Protein AF-A0A9X3EGN9-F1 (afdb_monomer)

Secondary structure (DSSP, 8-state):
--------S---HHHHHHHHHHHT-EEEEEE-BTTBTT----EEEEETTTTEEEEES--HHHHHHHHHHT-EEEEEPPTTSHHHHTHHHH-EEHHHHHHHHHHHHTTTSPPPTT--TT-EEEESS---TTTS---HHHHHHHHHHHHS-EEHHHHHHHHT--HHHHHHHHHHHHHTT-EEEE------SSS----TTSTTSTTSSHHHHTTSSS---

Nearest PDB structures (foldseek):
  8ae6-assembly1_S  TM=6.852E-01  e=3.743E-01  Saccharomyces cerevisiae
  8jj9-assembly1_A  TM=4.955E-01  e=6.714E-02  Homo sapiens
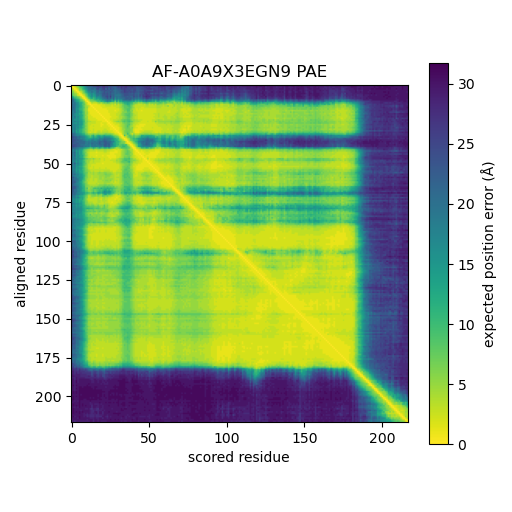  3k9t-assembly1_A  TM=7.342E-01  e=6.062E+00  Clostridium acetobutylicum
  4kie-assembly1_A  TM=1.914E-01  e=6.824E+00  Escherichia coli K-12

Radius of gyration: 24.39 Å; Cα contacts (8 Å, |Δi|>4): 293; chains: 1; bounding box: 71×71×56 Å

Structure (mmCIF, N/CA/C/O backbone):
data_AF-A0A9X3EGN9-F1
#
_entry.id   AF-A0A9X3EGN9-F1
#
loop_
_atom_site.group_PDB
_atom_site.id
_atom_site.type_symbol
_atom_site.label_atom_id
_atom_site.label_alt_id
_atom_site.label_comp_id
_atom_site.label_asym_id
_atom_site.label_entity_id
_atom_site.label_seq_id
_atom_site.pdbx_PDB_ins_code
_atom_site.Cartn_x
_atom_site.Cartn_y
_atom_site.Cartn_z
_atom_site.occupancy
_atom_site.B_iso_or_equiv
_atom_site.auth_seq_id
_atom_site.auth_comp_id
_atom_site.auth_asym_id
_atom_site.auth_atom_id
_atom_site.pdbx_PDB_model_num
ATOM 1 N N . MET A 1 1 ? -9.041 3.679 34.139 1.00 33.88 1 MET A N 1
ATOM 2 C CA . MET A 1 1 ? -8.157 4.693 33.520 1.00 33.88 1 MET A CA 1
ATOM 3 C C . MET A 1 1 ? -8.822 5.209 32.253 1.00 33.88 1 MET A C 1
ATOM 5 O O . MET A 1 1 ? -8.920 4.468 31.287 1.00 33.88 1 MET A O 1
ATOM 9 N N . ARG A 1 2 ? -9.372 6.429 32.286 1.00 29.38 2 ARG A N 1
ATOM 10 C CA . ARG A 1 2 ? -9.944 7.095 31.106 1.00 29.38 2 ARG A CA 1
ATOM 11 C C . ARG A 1 2 ? -8.790 7.719 30.325 1.00 29.38 2 ARG A C 1
ATOM 13 O O . ARG A 1 2 ? -8.197 8.680 30.805 1.00 29.38 2 ARG A O 1
ATOM 20 N N . PHE A 1 3 ? -8.469 7.179 29.153 1.00 35.56 3 PHE A N 1
ATOM 21 C CA . PHE A 1 3 ? -7.610 7.878 28.202 1.00 35.56 3 PHE A CA 1
ATOM 22 C C . PHE A 1 3 ? -8.415 9.035 27.610 1.00 35.56 3 PHE A C 1
ATOM 24 O O . PHE A 1 3 ? -9.144 8.875 26.636 1.00 35.56 3 PHE A O 1
ATOM 31 N N . SER A 1 4 ? -8.325 10.199 28.251 1.00 28.64 4 SER A N 1
ATOM 32 C CA . SER A 1 4 ? -8.642 11.456 27.588 1.00 28.64 4 SER A CA 1
ATOM 33 C C . SER A 1 4 ? -7.469 11.736 26.656 1.00 28.64 4 SER A C 1
ATOM 35 O O . SER A 1 4 ? -6.421 12.205 27.097 1.00 28.64 4 SER A O 1
ATOM 37 N N . VAL A 1 5 ? -7.595 11.350 25.387 1.00 36.59 5 VAL A N 1
ATOM 38 C CA . VAL A 1 5 ? -6.658 11.799 24.357 1.00 36.59 5 VAL A CA 1
ATOM 39 C C . VAL A 1 5 ? -6.944 13.287 24.169 1.00 36.59 5 VAL A C 1
ATOM 41 O O . VAL A 1 5 ? -7.885 13.670 23.477 1.00 36.59 5 VAL A O 1
ATOM 44 N N . GLN A 1 6 ? -6.190 14.127 24.884 1.00 30.27 6 GLN A N 1
ATOM 45 C CA . GLN A 1 6 ? -6.134 15.561 24.619 1.00 30.27 6 GLN A CA 1
ATOM 46 C C . GLN A 1 6 ? -5.789 15.780 23.137 1.00 30.27 6 GLN A C 1
ATOM 48 O O . GLN A 1 6 ? -5.003 15.009 22.580 1.00 30.27 6 GLN A O 1
ATOM 53 N N . PRO A 1 7 ? -6.336 16.823 22.488 1.00 36.00 7 PRO A N 1
ATOM 54 C CA . PRO A 1 7 ? -6.003 17.163 21.113 1.00 36.00 7 PRO A CA 1
ATOM 55 C C . PRO A 1 7 ? -4.613 17.809 21.108 1.00 36.00 7 PRO A C 1
ATOM 57 O O . PRO A 1 7 ? -4.477 19.028 21.065 1.00 36.00 7 PRO A O 1
ATOM 60 N N . GLN A 1 8 ? -3.565 17.003 21.251 1.00 33.06 8 GLN A N 1
ATOM 61 C CA . GLN A 1 8 ? -2.187 17.463 21.158 1.00 33.06 8 GLN A CA 1
ATOM 62 C C . GLN A 1 8 ? -1.492 16.798 19.975 1.00 33.06 8 GLN A C 1
ATOM 64 O O . GLN A 1 8 ? -1.496 15.580 19.830 1.00 33.06 8 GLN A O 1
ATOM 69 N N . ALA A 1 9 ? -0.887 17.682 19.178 1.00 37.22 9 ALA A N 1
ATOM 70 C CA . ALA A 1 9 ? -0.152 17.490 17.937 1.00 37.22 9 ALA A CA 1
ATOM 71 C C . ALA A 1 9 ? -1.000 17.209 16.682 1.00 37.22 9 ALA A C 1
ATOM 73 O O . ALA A 1 9 ? -1.789 16.273 16.595 1.00 37.22 9 ALA A O 1
ATOM 74 N N . GLN A 1 10 ? -0.779 18.075 15.690 1.00 48.50 10 GLN A N 1
ATOM 75 C CA . GLN A 1 10 ? -1.254 18.045 14.306 1.00 48.50 10 GLN A CA 1
ATOM 76 C C . GLN A 1 10 ? -0.706 16.804 13.579 1.00 48.50 10 GLN A C 1
ATOM 78 O O . GLN A 1 10 ? 0.100 16.895 12.655 1.00 48.50 10 GLN A O 1
ATOM 83 N N . HIS A 1 11 ? -1.050 15.611 14.047 1.00 56.31 11 HIS A N 1
ATOM 84 C CA . HIS A 1 11 ? -0.585 14.385 13.431 1.00 56.31 11 HIS A CA 1
ATOM 85 C C . HIS A 1 11 ? -1.379 14.142 12.154 1.00 56.31 11 HIS A C 1
ATOM 87 O O . HIS A 1 11 ? -2.596 13.988 12.196 1.00 56.31 11 HIS A O 1
ATOM 93 N N . SER A 1 12 ? -0.673 14.086 11.023 1.00 77.44 12 SER A N 1
ATOM 94 C CA . SER A 1 12 ? -1.224 13.552 9.779 1.00 77.44 12 SER A CA 1
ATOM 95 C C . SER A 1 12 ? -1.886 12.193 10.052 1.00 77.44 12 SER A C 1
ATOM 97 O O . SER A 1 12 ? -1.360 11.379 10.823 1.00 77.44 12 SER A O 1
ATOM 99 N N . ALA A 1 13 ? -3.016 11.916 9.405 1.00 80.56 13 ALA A N 1
ATOM 100 C CA . ALA A 1 13 ? -3.691 10.624 9.431 1.00 80.56 13 ALA A CA 1
ATOM 101 C C . ALA A 1 13 ? -2.716 9.483 9.097 1.00 80.56 13 ALA A C 1
ATOM 103 O O . ALA A 1 13 ? -2.811 8.399 9.668 1.00 80.56 13 ALA A O 1
ATOM 104 N N . LEU A 1 14 ? -1.723 9.735 8.240 1.00 83.25 14 LEU A N 1
ATOM 105 C CA . LEU A 1 14 ? -0.691 8.760 7.886 1.00 83.25 14 LEU A CA 1
ATOM 106 C C . LEU A 1 14 ? 0.257 8.463 9.050 1.00 83.25 14 LEU A C 1
ATOM 108 O O . LEU A 1 14 ? 0.617 7.307 9.281 1.00 83.25 14 LEU A O 1
ATOM 112 N N . THR A 1 15 ? 0.629 9.493 9.809 1.00 85.44 15 THR A N 1
ATOM 113 C CA . THR A 1 15 ? 1.442 9.348 11.021 1.00 85.44 15 THR A CA 1
ATOM 114 C C . THR A 1 15 ? 0.686 8.558 12.082 1.00 85.44 15 THR A C 1
ATOM 116 O O . THR A 1 15 ? 1.261 7.656 12.684 1.00 85.44 15 THR A O 1
ATOM 119 N N . LEU A 1 16 ? -0.610 8.832 12.255 1.00 86.38 16 LEU A N 1
ATOM 120 C CA . LEU A 1 16 ? -1.472 8.105 13.191 1.00 86.38 16 LEU A CA 1
ATOM 121 C C . LEU A 1 16 ? -1.617 6.630 12.814 1.00 86.38 16 LEU A C 1
ATOM 123 O O . LEU A 1 16 ? -1.485 5.766 13.675 1.00 86.38 16 LEU A O 1
ATOM 127 N N . VAL A 1 17 ? -1.828 6.328 11.528 1.00 88.44 17 VAL A N 1
ATOM 128 C CA . VAL A 1 17 ? -1.865 4.944 11.032 1.00 88.44 17 VAL A CA 1
ATOM 129 C C . VAL A 1 17 ? -0.529 4.252 11.309 1.00 88.44 17 VAL A C 1
ATOM 131 O O . VAL A 1 17 ? -0.509 3.158 11.865 1.00 88.44 17 VAL A O 1
ATOM 134 N N . SER A 1 18 ? 0.596 4.886 10.965 1.00 88.12 18 SER A N 1
ATOM 135 C CA . SER A 1 18 ? 1.933 4.320 11.188 1.00 88.12 18 SER A CA 1
ATOM 136 C C . SER A 1 18 ? 2.209 4.046 12.670 1.00 88.12 18 SER A C 1
ATOM 138 O O . SER A 1 18 ? 2.699 2.971 13.016 1.00 88.12 18 SER A O 1
ATOM 140 N N . ASP A 1 19 ? 1.854 4.981 13.553 1.00 89.12 19 ASP A N 1
ATOM 141 C CA . ASP A 1 19 ? 2.029 4.838 15.001 1.00 89.12 19 ASP A CA 1
ATOM 142 C C . ASP A 1 19 ? 1.129 3.733 15.577 1.00 89.12 19 ASP A C 1
ATOM 144 O O . ASP A 1 19 ? 1.605 2.888 16.334 1.00 89.12 19 ASP A O 1
ATOM 148 N N . ALA A 1 20 ? -0.132 3.654 15.143 1.00 88.88 20 ALA A N 1
ATOM 149 C CA . ALA A 1 20 ? -1.059 2.598 15.546 1.00 88.88 20 ALA A CA 1
ATOM 150 C C . ALA A 1 20 ? -0.555 1.201 15.161 1.00 88.88 20 ALA A C 1
ATOM 152 O O . ALA A 1 20 ? -0.559 0.294 15.993 1.00 88.88 20 ALA A O 1
ATOM 153 N N . ILE A 1 21 ? -0.045 1.033 13.935 1.00 90.94 21 ILE A N 1
ATOM 154 C CA . ILE A 1 21 ? 0.551 -0.234 13.493 1.00 90.94 21 ILE A CA 1
ATOM 155 C C . ILE A 1 21 ? 1.803 -0.575 14.310 1.00 90.94 21 ILE A C 1
ATOM 157 O O . ILE A 1 21 ? 1.962 -1.721 14.724 1.00 90.94 21 ILE A O 1
ATOM 161 N N . LYS A 1 22 ? 2.695 0.394 14.558 1.00 90.62 22 LYS A N 1
ATOM 162 C CA . LYS A 1 22 ? 3.929 0.163 15.331 1.00 90.62 22 LYS A CA 1
ATOM 163 C C . LYS A 1 22 ? 3.649 -0.228 16.777 1.00 90.62 22 LYS A C 1
ATOM 165 O O . LYS A 1 22 ? 4.349 -1.073 17.322 1.00 90.62 22 LYS A O 1
ATOM 170 N N . ARG A 1 23 ? 2.643 0.393 17.393 1.00 90.19 23 ARG A N 1
ATOM 171 C CA . ARG A 1 23 ? 2.251 0.127 18.782 1.00 90.19 23 ARG A CA 1
ATOM 172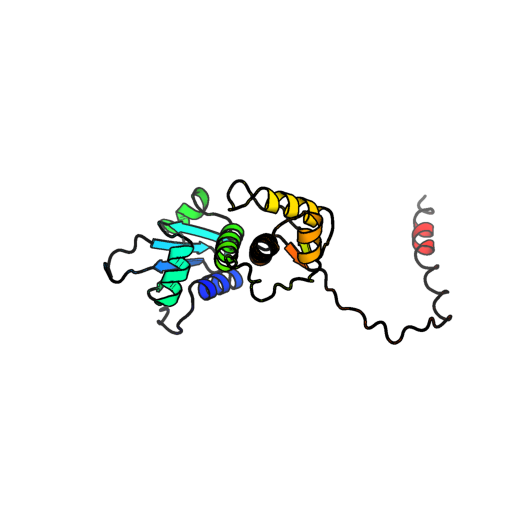 C C . ARG A 1 23 ? 1.288 -1.051 18.924 1.00 90.19 23 ARG A C 1
ATOM 174 O O . ARG A 1 23 ? 1.026 -1.464 20.046 1.00 90.19 23 ARG A O 1
ATOM 181 N N . GLY A 1 24 ? 0.748 -1.569 17.819 1.00 90.62 24 GLY A N 1
ATOM 182 C CA . GLY A 1 24 ? -0.275 -2.614 17.837 1.00 90.62 24 GLY A CA 1
ATOM 183 C C . GLY A 1 24 ? -1.605 -2.151 18.441 1.00 90.62 24 GLY A C 1
ATOM 184 O O . GLY A 1 24 ? -2.312 -2.959 19.034 1.00 90.62 24 GLY A O 1
ATOM 185 N N . VAL A 1 25 ? -1.929 -0.858 18.332 1.00 90.94 25 VAL A N 1
ATOM 186 C CA . VAL A 1 25 ? -3.130 -0.253 18.931 1.00 90.94 25 VAL A CA 1
ATOM 187 C C . VAL A 1 25 ? -4.226 -0.114 17.884 1.00 90.94 25 VAL A C 1
ATOM 189 O O . VAL A 1 25 ? -3.965 0.257 16.739 1.00 90.94 25 VAL A O 1
ATOM 192 N N . ASP A 1 26 ? -5.463 -0.368 18.298 1.00 92.62 26 ASP A N 1
ATOM 193 C CA . ASP A 1 26 ? -6.629 -0.259 17.433 1.00 92.62 26 ASP A CA 1
ATOM 194 C C . ASP A 1 26 ? -7.268 1.130 17.578 1.00 92.62 26 ASP A C 1
ATOM 196 O O . ASP A 1 26 ? -7.676 1.551 18.667 1.00 92.62 26 ASP A O 1
ATOM 200 N N . ILE A 1 27 ? -7.336 1.866 16.470 1.00 91.75 27 ILE A N 1
ATOM 201 C CA . ILE A 1 27 ? -7.818 3.247 16.428 1.00 91.75 27 ILE A CA 1
ATOM 202 C C . ILE A 1 27 ? -8.844 3.441 15.319 1.00 91.75 27 ILE A C 1
ATOM 204 O O . ILE A 1 27 ? -8.762 2.860 14.242 1.00 91.75 27 ILE A O 1
ATOM 208 N N . GLN A 1 28 ? -9.796 4.323 15.564 1.00 90.50 28 GLN A N 1
ATOM 209 C CA . GLN A 1 28 ? -10.767 4.795 14.599 1.00 90.50 28 GLN A CA 1
ATOM 210 C C . GLN A 1 28 ? -10.517 6.275 14.335 1.00 90.50 28 GLN A C 1
ATOM 212 O O . GLN A 1 28 ? -10.489 7.085 15.256 1.00 90.50 28 GLN A O 1
ATOM 217 N N . ILE A 1 29 ? -10.374 6.633 13.066 1.00 88.81 29 ILE A N 1
ATOM 218 C CA . ILE A 1 29 ? -10.193 8.000 12.597 1.00 88.81 29 ILE A CA 1
ATOM 219 C C . ILE A 1 29 ? -11.480 8.425 11.887 1.00 88.81 29 ILE A C 1
ATOM 221 O O . ILE A 1 29 ? -11.924 7.789 10.926 1.00 88.81 29 ILE A O 1
ATOM 225 N N . LEU A 1 30 ? -12.088 9.494 12.387 1.00 86.69 30 LEU A N 1
ATOM 226 C CA . LEU A 1 30 ? -13.275 10.133 11.834 1.00 86.69 30 LEU A CA 1
ATOM 227 C C . LEU A 1 30 ? -12.856 11.380 11.062 1.00 86.69 30 LEU A C 1
ATOM 229 O O . LEU A 1 30 ? -12.158 12.232 11.613 1.00 86.69 30 LEU A O 1
ATOM 233 N N . PHE A 1 31 ? -13.315 11.494 9.816 1.00 81.56 31 PHE A N 1
ATOM 234 C CA . PHE A 1 31 ? -13.027 12.636 8.948 1.00 81.56 31 PHE A CA 1
ATOM 235 C C . PHE A 1 31 ? -14.251 13.539 8.851 1.00 81.56 31 PHE A C 1
ATOM 237 O O . PHE A 1 31 ? -15.319 13.078 8.440 1.00 81.56 31 PHE A O 1
ATOM 244 N N . TYR A 1 32 ? -14.083 14.812 9.202 1.00 74.25 32 TYR A N 1
ATOM 245 C CA . TYR A 1 32 ? -15.129 15.829 9.139 1.00 74.25 32 TYR A CA 1
ATOM 246 C C . TYR A 1 32 ? -14.985 16.660 7.863 1.00 74.25 32 TYR A C 1
ATOM 248 O O . TYR A 1 32 ? -13.880 16.887 7.378 1.00 74.25 32 TYR A O 1
ATOM 256 N N . SER A 1 33 ? -16.116 17.096 7.314 1.00 65.00 33 SER A N 1
ATOM 257 C CA . 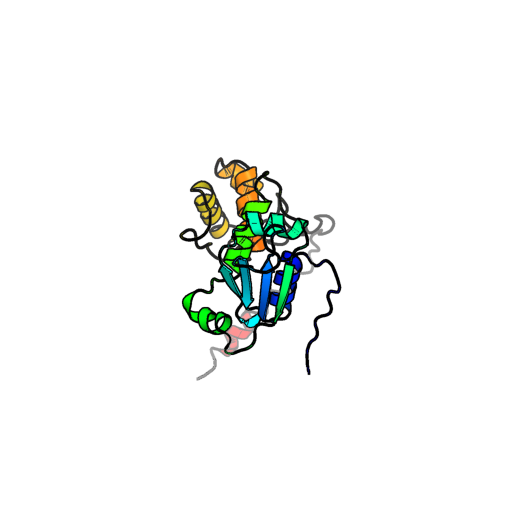SER A 1 33 ? -16.171 18.130 6.280 1.00 65.00 33 SER A CA 1
ATOM 258 C C . SER A 1 33 ? -16.853 19.365 6.853 1.00 65.00 33 SER A C 1
ATOM 260 O O . SER A 1 33 ? -17.807 19.216 7.620 1.00 65.00 33 SER A O 1
ATOM 262 N N . ASP A 1 34 ? -16.415 20.554 6.438 1.00 59.00 34 ASP A N 1
ATOM 263 C CA . ASP A 1 34 ? -16.961 21.840 6.904 1.00 59.00 34 ASP A CA 1
ATOM 264 C C . ASP A 1 34 ? -18.486 21.957 6.733 1.00 59.00 34 ASP A C 1
ATOM 266 O O . ASP A 1 34 ? -19.146 22.628 7.520 1.00 59.00 34 ASP A O 1
ATOM 270 N N . GLU A 1 35 ? -19.072 21.240 5.769 1.00 55.59 35 GLU A N 1
ATOM 271 C CA . GLU A 1 35 ? -20.519 21.249 5.517 1.00 55.59 35 GLU A CA 1
ATOM 272 C C . GLU A 1 35 ? -21.353 20.552 6.611 1.00 55.59 35 GLU A C 1
ATOM 274 O O . GLU A 1 35 ? -22.531 20.863 6.764 1.00 55.59 35 GLU A O 1
ATOM 279 N N . TYR A 1 36 ? -20.773 19.638 7.406 1.00 52.41 36 TYR A N 1
ATOM 280 C CA . TYR A 1 36 ? -21.502 18.889 8.440 1.00 52.41 36 TYR A CA 1
ATOM 281 C C . TYR A 1 36 ? -20.580 18.479 9.602 1.00 52.41 36 TYR A C 1
ATOM 283 O O . TYR A 1 36 ? -20.067 17.360 9.654 1.00 52.41 36 TYR A O 1
ATOM 291 N N . LEU A 1 37 ? -20.436 19.348 10.608 1.00 52.81 37 LEU A N 1
ATOM 292 C CA . LEU A 1 37 ? -19.666 19.071 11.837 1.00 52.81 37 LEU A CA 1
ATOM 293 C C . LEU A 1 37 ? -20.230 17.913 12.698 1.00 52.81 37 LEU A C 1
ATOM 295 O O . LEU A 1 37 ? -19.592 17.500 13.667 1.00 52.81 37 LEU A O 1
ATOM 299 N N . CYS A 1 38 ? -21.403 17.374 12.348 1.00 46.31 38 CYS A N 1
ATOM 300 C CA . CYS A 1 38 ? -22.166 16.439 13.182 1.00 46.31 38 CYS A CA 1
ATOM 301 C C . CYS A 1 38 ? -22.352 15.040 12.570 1.00 46.31 38 CYS A C 1
ATOM 303 O O . CYS A 1 38 ? -22.806 14.139 13.270 1.00 46.31 38 CYS A O 1
ATOM 305 N N . SER A 1 39 ? -22.044 14.836 11.284 1.00 48.09 39 SER A N 1
ATOM 306 C CA . SER A 1 39 ? -22.340 13.579 10.582 1.00 48.09 39 SER A CA 1
ATOM 307 C C . SER A 1 39 ? -21.142 13.128 9.755 1.00 48.09 39 SER A C 1
ATOM 309 O O . SER A 1 39 ? -20.967 13.532 8.608 1.00 48.09 39 SER A O 1
ATOM 311 N N . THR A 1 40 ? -20.291 12.279 10.332 1.00 59.62 40 THR A N 1
ATOM 312 C CA . THR A 1 40 ? -19.144 11.709 9.617 1.00 59.62 40 THR A CA 1
ATOM 313 C C . THR A 1 40 ? -19.457 10.292 9.158 1.00 59.62 40 THR A C 1
ATOM 315 O O . THR A 1 40 ? -19.276 9.313 9.872 1.00 59.62 40 THR A O 1
ATOM 318 N N . ASN A 1 41 ? -19.903 10.161 7.906 1.00 71.62 41 ASN A N 1
ATOM 319 C CA . ASN A 1 41 ? -20.018 8.850 7.252 1.00 71.62 41 ASN A CA 1
ATOM 320 C C . ASN A 1 41 ? -18.651 8.327 6.749 1.00 71.62 41 ASN A C 1
ATOM 322 O O . ASN A 1 41 ? -18.562 7.237 6.183 1.00 71.62 41 ASN A O 1
ATOM 326 N N . ARG A 1 42 ? -17.582 9.123 6.923 1.00 85.31 42 ARG A N 1
ATOM 327 C CA . ARG A 1 42 ? -16.210 8.824 6.496 1.00 85.31 42 ARG A CA 1
ATOM 328 C C . ARG A 1 42 ? -15.381 8.349 7.680 1.00 85.31 42 ARG A C 1
ATOM 330 O O . ARG A 1 42 ? -15.040 9.135 8.565 1.00 85.31 42 ARG A O 1
ATOM 337 N N . VAL A 1 43 ? -15.045 7.065 7.676 1.00 87.56 43 VAL A N 1
ATOM 338 C CA . VAL A 1 43 ? -14.355 6.407 8.791 1.00 87.56 43 VAL A CA 1
ATOM 339 C C . VAL A 1 43 ? -13.189 5.581 8.267 1.00 87.56 43 VAL A C 1
ATOM 341 O O . VAL A 1 43 ? -13.346 4.826 7.307 1.00 87.56 43 VAL A O 1
ATOM 344 N N . LEU A 1 44 ? -12.042 5.685 8.934 1.00 91.25 44 LEU A N 1
ATOM 345 C CA . LEU A 1 44 ? -10.921 4.760 8.798 1.00 91.25 44 LEU A CA 1
ATOM 346 C C . LEU A 1 44 ? -10.675 4.088 10.146 1.00 91.25 44 LEU A C 1
ATOM 348 O O . LEU A 1 44 ? -10.213 4.730 11.080 1.00 91.25 44 LEU A O 1
ATOM 352 N N . ALA A 1 45 ? -10.982 2.804 10.252 1.00 92.19 45 ALA A N 1
ATOM 353 C CA . ALA A 1 45 ? -10.609 1.994 11.401 1.00 92.19 45 ALA A CA 1
ATOM 354 C C . ALA A 1 45 ? -9.323 1.233 11.078 1.00 92.19 45 ALA A C 1
ATOM 356 O O . ALA A 1 45 ? -9.232 0.566 10.046 1.00 92.19 45 ALA A O 1
ATOM 357 N N . ILE A 1 46 ? -8.336 1.345 11.956 1.00 93.62 46 ILE A N 1
ATOM 358 C CA . ILE A 1 46 ? -7.064 0.637 11.902 1.00 93.62 46 ILE A CA 1
ATOM 359 C C . ILE A 1 46 ? -7.027 -0.316 13.082 1.00 93.62 46 ILE A C 1
ATOM 361 O O . ILE A 1 46 ? -7.161 0.103 14.227 1.00 93.62 46 ILE A O 1
ATOM 365 N N . PHE A 1 47 ? -6.802 -1.585 12.788 1.00 92.81 47 PHE A N 1
ATOM 366 C CA . PHE A 1 47 ? -6.586 -2.620 13.780 1.00 92.81 47 PHE A CA 1
ATOM 367 C C . PHE A 1 47 ? -5.095 -2.933 13.787 1.00 92.81 47 PHE A C 1
ATOM 369 O O . PHE A 1 47 ? -4.611 -3.742 12.987 1.00 92.81 47 PHE A O 1
ATOM 376 N N . GLY A 1 48 ? -4.347 -2.207 14.619 1.00 88.75 48 GLY A N 1
ATOM 377 C CA . GLY A 1 48 ? -2.893 -2.288 14.683 1.00 88.75 48 GLY A CA 1
ATOM 378 C C . GLY A 1 48 ? -2.406 -3.678 15.057 1.00 88.75 48 GLY A C 1
ATOM 379 O O . GLY A 1 48 ? -1.478 -4.187 14.429 1.00 88.75 48 GLY A O 1
ATOM 380 N N . SER A 1 49 ? -3.085 -4.317 16.008 1.00 88.56 49 SER A N 1
ATOM 381 C CA . SER A 1 49 ? -2.761 -5.660 16.500 1.00 88.56 49 SER A CA 1
ATOM 382 C C . SER A 1 49 ? -2.826 -6.729 15.401 1.00 88.56 49 SER A C 1
ATOM 384 O O . SER A 1 49 ? -1.936 -7.569 15.280 1.00 88.56 49 SER A O 1
ATOM 386 N N . SER A 1 50 ? -3.852 -6.665 14.550 1.00 90.75 50 SER A N 1
ATOM 387 C CA . SER A 1 50 ? -4.088 -7.622 13.462 1.00 90.75 50 SER A CA 1
ATOM 388 C C . SER A 1 50 ? -3.533 -7.170 12.109 1.00 90.75 50 SER A C 1
ATOM 390 O O . SER A 1 50 ? -3.627 -7.914 11.131 1.00 90.75 50 SER A O 1
ATOM 392 N N . ARG A 1 51 ? -2.946 -5.966 12.034 1.00 93.25 51 ARG A N 1
ATOM 393 C CA . ARG A 1 51 ? -2.484 -5.321 10.793 1.00 93.25 51 ARG A CA 1
ATOM 394 C C . ARG A 1 51 ? -3.571 -5.274 9.716 1.00 93.25 51 ARG A C 1
ATOM 396 O O . ARG A 1 51 ? -3.324 -5.568 8.542 1.00 93.25 51 ARG A O 1
ATOM 403 N N . ARG A 1 52 ? -4.784 -4.893 10.109 1.00 94.56 52 ARG A N 1
ATOM 404 C CA . ARG A 1 52 ? -5.932 -4.758 9.205 1.00 94.56 52 ARG A CA 1
ATOM 405 C C . ARG A 1 52 ? -6.524 -3.359 9.255 1.00 94.56 52 ARG A C 1
ATOM 407 O O . ARG A 1 52 ? -6.293 -2.600 10.192 1.00 94.56 52 ARG A O 1
ATOM 414 N N . TYR A 1 53 ? -7.304 -3.019 8.238 1.00 94.44 53 TYR A N 1
ATOM 415 C CA . TYR A 1 53 ? -8.041 -1.765 8.188 1.00 94.44 53 TYR A CA 1
ATOM 416 C C . TYR A 1 53 ? -9.446 -1.946 7.618 1.00 94.44 53 TYR A C 1
ATOM 418 O O . TYR A 1 53 ? -9.708 -2.851 6.825 1.00 94.44 53 TYR A O 1
ATOM 426 N N . ILE A 1 54 ? -10.339 -1.036 7.992 1.00 93.06 54 ILE A N 1
ATOM 427 C CA . ILE A 1 54 ? -11.657 -0.849 7.390 1.00 93.06 54 ILE A CA 1
ATOM 428 C C . ILE A 1 54 ? -11.761 0.619 6.985 1.00 93.06 54 ILE A C 1
ATOM 430 O O . ILE A 1 54 ? -11.552 1.512 7.802 1.00 93.06 54 ILE A O 1
ATOM 434 N N . ALA A 1 55 ? -12.111 0.875 5.728 1.00 90.69 55 ALA A N 1
ATOM 435 C CA . ALA A 1 55 ? -12.388 2.216 5.225 1.00 90.69 55 ALA A CA 1
ATOM 436 C C . ALA A 1 55 ? -13.849 2.296 4.766 1.00 90.69 55 ALA A C 1
ATOM 438 O O . ALA A 1 55 ? -14.288 1.483 3.952 1.00 90.69 55 ALA A O 1
ATOM 439 N N . ARG A 1 56 ? -14.603 3.273 5.279 1.00 88.25 56 ARG A N 1
ATOM 440 C CA . ARG A 1 56 ? -16.013 3.515 4.937 1.00 88.25 56 ARG A CA 1
ATOM 441 C C . ARG A 1 56 ? -16.173 4.880 4.308 1.00 88.25 56 ARG A C 1
ATOM 443 O O . ARG A 1 56 ? -15.749 5.872 4.895 1.00 88.25 56 ARG A O 1
ATOM 450 N N . ASN A 1 57 ? -16.763 4.901 3.111 1.00 85.00 57 ASN A N 1
ATOM 451 C CA . ASN A 1 57 ? -16.985 6.105 2.301 1.00 85.00 57 ASN A CA 1
ATOM 452 C C . ASN A 1 57 ? -15.746 7.010 2.202 1.00 85.00 57 ASN A C 1
ATOM 454 O O . ASN A 1 57 ? -15.849 8.231 2.108 1.00 85.00 57 ASN A O 1
ATOM 458 N N . LEU A 1 58 ? -14.564 6.393 2.240 1.00 85.19 58 LEU A N 1
ATOM 459 C CA . LEU A 1 58 ? -13.281 7.066 2.277 1.00 85.19 58 LEU A CA 1
ATOM 460 C C . LEU A 1 58 ? -12.439 6.559 1.112 1.00 85.19 58 LEU A C 1
ATOM 462 O O . LEU A 1 58 ? -12.004 5.408 1.093 1.00 85.19 58 LEU A O 1
ATOM 466 N N . SER A 1 59 ? -12.218 7.432 0.132 1.00 86.19 59 SER A N 1
ATOM 467 C CA . SER A 1 59 ? -11.229 7.195 -0.915 1.00 86.19 59 SER A CA 1
ATOM 468 C C . SER A 1 59 ? -9.850 7.665 -0.445 1.00 86.19 59 SER A C 1
ATOM 470 O O . SER A 1 59 ? -9.752 8.577 0.376 1.00 86.19 59 SER A O 1
ATOM 472 N N . ILE A 1 60 ? -8.775 7.094 -0.995 1.00 87.06 60 ILE A N 1
ATOM 473 C CA . ILE A 1 60 ? -7.409 7.551 -0.690 1.00 87.06 60 ILE A CA 1
ATOM 474 C C . ILE A 1 60 ? -7.202 9.016 -1.088 1.00 87.06 60 ILE A C 1
ATOM 476 O O . ILE A 1 60 ? -6.541 9.751 -0.367 1.00 87.06 60 ILE A O 1
ATOM 480 N N . SER A 1 61 ? -7.800 9.471 -2.191 1.00 84.00 61 SER A N 1
ATOM 481 C CA . SER A 1 61 ? -7.718 10.879 -2.593 1.00 84.00 61 SER A CA 1
ATOM 482 C C . SER A 1 61 ? -8.381 11.795 -1.563 1.00 84.00 61 SER A C 1
ATOM 484 O O . SER A 1 61 ? -7.827 12.828 -1.205 1.00 84.00 61 SER A O 1
ATOM 486 N N . THR A 1 62 ? -9.537 11.384 -1.034 1.00 82.38 62 THR A N 1
ATOM 487 C CA . THR A 1 62 ? -10.229 12.109 0.040 1.00 82.38 62 THR A CA 1
ATOM 488 C C . THR A 1 62 ? -9.417 12.105 1.331 1.00 82.38 62 THR A C 1
ATOM 490 O O . THR A 1 62 ? -9.356 13.126 2.000 1.00 82.38 62 THR A O 1
ATOM 493 N N . LEU A 1 63 ? -8.774 10.984 1.667 1.00 85.06 63 LEU A N 1
ATOM 494 C CA . LEU A 1 63 ? -7.880 10.880 2.819 1.00 85.06 63 LEU A CA 1
ATOM 495 C C . LEU A 1 63 ? -6.700 11.854 2.698 1.00 85.06 63 LEU A C 1
ATOM 497 O O . LEU A 1 63 ? -6.440 12.601 3.633 1.00 85.06 63 LEU A O 1
ATOM 501 N N . LEU A 1 64 ? -6.016 11.864 1.550 1.00 82.81 64 LEU A N 1
ATOM 502 C CA . LEU A 1 64 ? -4.874 12.747 1.297 1.00 82.81 64 LEU A CA 1
ATOM 503 C C . LEU A 1 64 ? -5.267 14.232 1.336 1.00 82.81 64 LEU A C 1
ATOM 505 O O . LEU A 1 64 ? -4.496 15.046 1.828 1.00 82.81 64 LEU A O 1
ATOM 509 N N . ALA A 1 65 ? -6.464 14.581 0.857 1.00 79.94 65 ALA A N 1
ATOM 510 C CA . ALA A 1 65 ? -6.985 15.945 0.937 1.00 79.94 65 ALA A CA 1
ATOM 511 C C . ALA A 1 65 ? -7.385 16.338 2.371 1.00 79.94 65 ALA A C 1
ATOM 513 O O . ALA A 1 65 ? -7.044 17.422 2.833 1.00 79.94 65 ALA A O 1
ATOM 514 N N . ALA A 1 66 ? -8.073 15.449 3.098 1.00 73.19 66 ALA A N 1
ATOM 515 C CA . ALA A 1 66 ? -8.507 15.706 4.472 1.00 73.19 66 ALA A CA 1
ATOM 516 C C . ALA A 1 66 ? -7.326 15.830 5.448 1.00 73.19 66 ALA A C 1
ATOM 518 O O . ALA A 1 66 ? -7.408 16.572 6.426 1.00 73.19 66 ALA A O 1
ATOM 519 N N . ASP A 1 67 ? -6.217 15.145 5.160 1.00 70.12 67 ASP A N 1
ATOM 520 C CA . ASP A 1 67 ? -4.970 15.262 5.914 1.00 70.12 67 ASP A CA 1
ATOM 521 C C . ASP A 1 67 ? -4.423 16.697 5.930 1.00 70.12 67 ASP A C 1
ATOM 523 O O . ASP A 1 67 ? -3.948 17.174 6.957 1.00 70.12 67 ASP A O 1
ATOM 527 N N . GLN A 1 68 ? -4.562 17.415 4.811 1.00 69.06 68 GLN A N 1
ATOM 528 C CA . GLN A 1 68 ? -4.119 18.807 4.674 1.00 69.06 68 GLN A CA 1
ATOM 529 C C . GLN A 1 68 ? -5.008 19.792 5.443 1.00 69.06 68 GLN A C 1
ATOM 531 O O . GLN A 1 68 ? -4.573 20.892 5.768 1.00 69.06 68 GLN A O 1
ATOM 536 N N . GLN A 1 69 ? -6.255 19.409 5.726 1.00 67.69 69 GLN A N 1
ATOM 537 C CA . GLN A 1 69 ? -7.256 20.267 6.365 1.00 67.69 69 GLN A CA 1
ATOM 538 C C . GLN A 1 69 ? -7.348 20.051 7.887 1.00 67.69 69 GLN A C 1
ATOM 540 O O . GLN A 1 69 ? -8.068 20.778 8.560 1.00 67.69 69 GLN A O 1
ATOM 545 N N . HIS A 1 70 ? -6.626 19.069 8.448 1.00 64.00 70 HIS A N 1
ATOM 546 C CA . HIS A 1 70 ? -6.587 18.740 9.885 1.00 64.00 70 HIS A CA 1
ATOM 547 C C . HIS A 1 70 ? -7.953 18.455 10.558 1.00 64.00 70 HIS A C 1
ATOM 549 O O . HIS A 1 70 ? -8.047 18.422 11.786 1.00 64.00 70 HIS A O 1
ATOM 555 N N . LEU A 1 71 ? -9.012 18.177 9.789 1.00 72.25 71 LEU A N 1
ATOM 556 C CA . LEU A 1 71 ? -10.365 17.894 10.292 1.00 72.25 71 LEU A CA 1
ATOM 557 C C . LEU A 1 71 ? -10.554 16.417 10.674 1.00 72.25 71 LEU A C 1
ATOM 559 O O . LEU A 1 71 ? -11.444 15.722 10.172 1.00 72.25 71 LEU A O 1
ATOM 563 N N . ILE A 1 72 ? -9.701 15.920 11.569 1.00 79.75 72 ILE A N 1
ATOM 564 C CA . ILE A 1 72 ? -9.709 14.523 12.011 1.00 79.75 72 ILE A CA 1
ATOM 565 C C . ILE A 1 72 ? -9.963 14.407 13.515 1.00 79.75 72 ILE A C 1
ATOM 567 O O . ILE A 1 72 ? -9.444 15.184 14.313 1.00 79.75 72 ILE A O 1
ATOM 571 N N . LYS A 1 73 ? -10.741 13.400 13.923 1.00 84.69 73 LYS A N 1
ATOM 572 C CA . LYS A 1 73 ? -10.817 12.965 15.328 1.00 84.69 73 LYS A CA 1
ATOM 573 C C . LYS A 1 73 ? -10.449 11.500 15.437 1.00 84.69 73 LYS A C 1
ATOM 575 O O . LYS A 1 73 ? -10.872 10.694 14.613 1.00 84.69 73 LYS A O 1
ATOM 580 N N . VAL A 1 74 ? -9.688 11.167 16.471 1.00 86.69 74 VAL A N 1
ATOM 581 C CA . VAL A 1 74 ? -9.228 9.804 16.729 1.00 86.69 74 VAL A CA 1
ATOM 582 C C . VAL A 1 74 ? -9.916 9.278 17.978 1.00 86.69 74 VAL A C 1
ATOM 584 O O . VAL A 1 74 ? -9.917 9.933 19.018 1.00 86.69 74 VAL A O 1
ATOM 587 N N . HIS A 1 75 ? -10.485 8.085 17.873 1.00 88.38 75 HIS A N 1
ATOM 588 C CA . HIS A 1 75 ? -11.109 7.363 18.970 1.00 88.38 75 HIS A CA 1
ATOM 589 C C . HIS A 1 75 ? -10.458 5.983 19.103 1.00 88.38 75 HIS A C 1
ATOM 591 O O . HIS A 1 75 ? -10.236 5.325 18.087 1.00 88.38 75 HIS A O 1
ATOM 597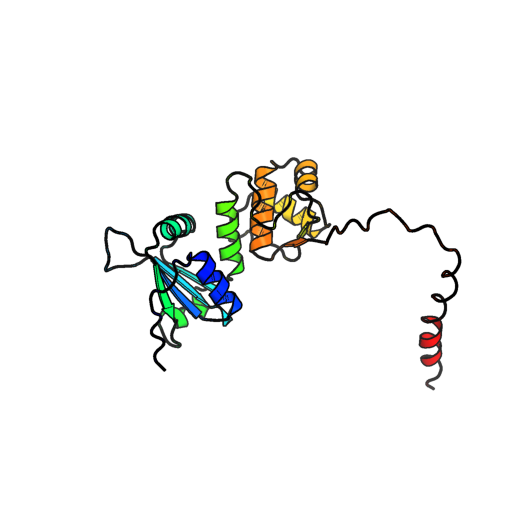 N N . PRO A 1 76 ? -10.140 5.511 20.318 1.00 88.62 76 PRO A N 1
ATOM 598 C CA . PRO A 1 76 ? -9.707 4.131 20.503 1.00 88.62 76 PRO A CA 1
ATOM 599 C C . PRO A 1 76 ? -10.858 3.174 20.168 1.00 88.62 76 PRO A C 1
ATOM 601 O O . PRO A 1 76 ? -12.007 3.425 20.543 1.00 88.62 76 PRO A O 1
ATOM 604 N N . ILE A 1 77 ? -10.561 2.069 19.481 1.00 87.25 77 ILE A N 1
ATOM 605 C CA . ILE A 1 77 ? -11.568 1.037 19.214 1.00 87.25 77 ILE A CA 1
ATOM 606 C C . ILE A 1 77 ? -11.743 0.210 20.485 1.00 87.25 77 ILE A C 1
ATOM 608 O O . ILE A 1 77 ? -10.803 -0.405 20.982 1.00 87.25 77 ILE A O 1
ATOM 612 N N . THR A 1 78 ? -12.959 0.210 21.026 1.00 86.38 78 THR A N 1
ATOM 613 C CA . THR A 1 78 ? -13.291 -0.618 22.191 1.00 86.38 78 THR A CA 1
ATOM 614 C C . THR A 1 78 ? -13.693 -2.020 21.717 1.00 86.38 78 THR A C 1
ATOM 616 O O . THR A 1 78 ? -14.475 -2.120 20.760 1.00 86.38 78 THR A O 1
ATOM 619 N N . PRO A 1 79 ? -13.202 -3.099 22.357 1.00 79.50 79 PRO A N 1
ATOM 620 C CA . PRO A 1 79 ? -13.665 -4.458 22.079 1.00 79.50 79 PRO A CA 1
ATOM 621 C C . PRO A 1 79 ? -15.189 -4.572 22.238 1.00 79.50 79 PRO A C 1
ATOM 623 O O . PRO A 1 79 ? -15.750 -4.021 23.183 1.00 79.50 79 PRO A O 1
ATOM 626 N N . GLY A 1 80 ? -15.859 -5.254 21.304 1.00 78.56 80 GLY A N 1
ATOM 627 C CA . GLY A 1 80 ? -17.326 -5.380 21.277 1.00 78.56 80 GLY A CA 1
ATOM 628 C C . GLY A 1 80 ? -18.076 -4.154 20.738 1.00 78.56 80 GLY A C 1
ATOM 629 O O . GLY A 1 80 ? -19.294 -4.066 20.864 1.00 78.56 80 GLY A O 1
ATOM 630 N N . SER A 1 81 ? -17.371 -3.178 20.157 1.00 83.31 81 SER A N 1
ATOM 631 C CA . SER A 1 81 ? -18.012 -2.145 19.337 1.00 83.31 81 SER A CA 1
ATOM 632 C C . SER A 1 81 ? -18.410 -2.710 17.972 1.00 83.31 81 SER A C 1
ATOM 634 O O . SER A 1 81 ? -17.740 -3.589 17.437 1.00 83.31 81 SER A O 1
ATOM 636 N N . SER A 1 82 ? -19.433 -2.130 17.339 1.00 82.31 82 SER A N 1
ATOM 637 C CA . SER A 1 82 ? -19.897 -2.573 16.014 1.00 82.31 82 SER A CA 1
ATOM 638 C C . SER A 1 82 ? -18.807 -2.558 14.933 1.00 82.31 82 SER A C 1
ATOM 640 O O . SER A 1 82 ? -18.891 -3.301 13.960 1.00 82.31 82 SER A O 1
ATOM 642 N N . ILE A 1 83 ? -17.783 -1.714 15.089 1.00 82.38 83 ILE A N 1
ATOM 643 C CA . ILE A 1 83 ? -16.612 -1.662 14.205 1.00 82.38 83 ILE A CA 1
ATOM 644 C C . ILE A 1 83 ? -15.637 -2.800 14.509 1.00 82.38 83 ILE A C 1
ATOM 646 O O . ILE A 1 83 ? -15.074 -3.363 13.573 1.00 82.38 83 ILE A O 1
ATOM 650 N N . ALA A 1 84 ? -15.462 -3.168 15.781 1.00 83.31 84 ALA A N 1
ATOM 651 C CA . ALA A 1 84 ? -14.670 -4.334 16.160 1.00 83.31 84 ALA A CA 1
ATOM 652 C C . ALA A 1 84 ? -15.288 -5.630 15.612 1.00 83.31 84 ALA A C 1
ATOM 654 O O . ALA A 1 84 ? -14.567 -6.443 15.045 1.00 83.31 84 ALA A O 1
ATOM 655 N N . ASP A 1 85 ? -16.614 -5.772 15.659 1.00 85.19 85 ASP A N 1
ATOM 656 C CA . ASP A 1 85 ? -17.313 -6.955 15.127 1.00 85.19 85 ASP A CA 1
ATOM 657 C C . ASP A 1 85 ? -17.167 -7.094 13.600 1.00 85.19 85 ASP A C 1
ATOM 659 O O . ASP A 1 85 ? -17.224 -8.184 13.034 1.00 85.19 85 ASP A O 1
ATOM 663 N N . GLN A 1 86 ? -16.947 -5.979 12.900 1.00 81.94 86 GLN A N 1
ATOM 664 C CA . GLN A 1 86 ? -16.749 -5.960 11.448 1.00 81.94 86 GLN A CA 1
ATOM 665 C C . GLN A 1 86 ? -15.344 -6.388 11.020 1.00 81.94 86 GLN A C 1
ATOM 667 O O . GLN A 1 86 ? -15.119 -6.581 9.819 1.00 81.94 86 GLN A O 1
ATOM 672 N N . LEU A 1 87 ? -14.410 -6.541 11.965 1.00 81.62 87 LEU A N 1
ATOM 673 C CA . LEU A 1 87 ? -13.033 -6.953 11.701 1.00 81.62 87 LEU A CA 1
ATOM 674 C C . LEU A 1 87 ? -12.969 -8.253 10.887 1.00 81.62 87 LEU A C 1
ATOM 676 O O . LEU A 1 87 ? -12.169 -8.361 9.957 1.00 81.62 87 LEU A O 1
ATOM 680 N N . ASP A 1 88 ? -13.840 -9.212 11.187 1.00 81.69 88 ASP A N 1
ATOM 681 C CA . ASP A 1 88 ? -13.816 -10.521 10.532 1.00 81.69 88 ASP A CA 1
ATOM 682 C C . ASP A 1 88 ? -14.457 -10.513 9.142 1.00 81.69 88 ASP A C 1
ATOM 684 O O . ASP A 1 88 ? -14.063 -11.286 8.270 1.00 81.69 88 ASP A O 1
ATOM 688 N N . GLN A 1 89 ? -15.416 -9.617 8.901 1.00 84.75 89 GLN A N 1
ATOM 689 C CA . GLN A 1 89 ? -16.211 -9.618 7.669 1.00 84.75 89 GLN A CA 1
ATOM 690 C C . GLN A 1 89 ? -15.699 -8.636 6.612 1.00 84.75 89 GLN A C 1
ATOM 692 O O . GLN A 1 89 ? -15.807 -8.897 5.415 1.00 84.75 89 GLN A O 1
ATOM 697 N N . GLN A 1 90 ? -15.193 -7.473 7.032 1.00 87.19 90 GLN A N 1
ATOM 698 C CA . GLN A 1 90 ? -14.931 -6.344 6.131 1.00 87.19 90 GLN A CA 1
ATOM 699 C C . GLN A 1 90 ? -13.477 -5.879 6.133 1.00 87.19 90 GLN A C 1
ATOM 701 O O . GLN A 1 90 ? -13.093 -5.102 5.251 1.00 87.19 90 GLN A O 1
ATOM 706 N N . ALA A 1 91 ? -12.669 -6.313 7.101 1.00 91.06 91 ALA A N 1
ATOM 707 C CA . ALA A 1 91 ? -11.320 -5.797 7.220 1.00 91.06 91 ALA A CA 1
ATOM 708 C C . ALA A 1 91 ? -10.392 -6.344 6.139 1.00 91.06 91 ALA A C 1
ATOM 710 O O . ALA A 1 91 ? -10.426 -7.512 5.750 1.00 91.06 91 ALA A O 1
ATOM 711 N N . ARG A 1 92 ? -9.534 -5.454 5.658 1.00 92.62 92 ARG A N 1
ATOM 712 C CA . ARG A 1 92 ? -8.550 -5.714 4.614 1.00 92.62 92 ARG A CA 1
ATOM 713 C C . ARG A 1 92 ? -7.146 -5.653 5.205 1.00 92.62 92 ARG A C 1
ATOM 715 O O . ARG A 1 92 ? -6.947 -4.965 6.207 1.00 92.62 92 ARG A O 1
ATOM 722 N N . PRO A 1 93 ? -6.165 -6.357 4.624 1.00 93.94 93 PRO A N 1
ATOM 723 C CA . PRO A 1 93 ? -4.785 -6.280 5.092 1.00 93.94 93 PRO A CA 1
ATOM 724 C C . PRO A 1 93 ? -4.243 -4.855 4.939 1.00 93.94 93 PRO A C 1
ATOM 726 O O . PRO A 1 93 ? -4.468 -4.205 3.920 1.00 93.94 93 PRO A O 1
ATOM 729 N N . ILE A 1 94 ? -3.503 -4.366 5.936 1.00 93.94 94 ILE A N 1
ATOM 730 C CA . ILE A 1 94 ? -2.955 -2.999 5.925 1.00 93.94 94 ILE A CA 1
ATOM 731 C C . ILE A 1 94 ? -1.993 -2.754 4.755 1.00 93.94 94 ILE A C 1
ATOM 733 O O . ILE A 1 94 ? -1.862 -1.633 4.273 1.00 93.94 94 ILE A O 1
ATOM 737 N N . ASP A 1 95 ? -1.360 -3.809 4.251 1.00 93.81 95 ASP A N 1
ATOM 738 C CA . ASP A 1 95 ? -0.457 -3.737 3.105 1.00 93.81 95 ASP A CA 1
ATOM 739 C C . ASP A 1 95 ? -1.193 -3.222 1.848 1.00 93.81 95 ASP A C 1
ATOM 741 O O . ASP A 1 95 ? -0.635 -2.438 1.081 1.00 93.81 95 ASP A O 1
ATOM 745 N N . GLU A 1 96 ? -2.482 -3.567 1.677 1.00 94.56 96 GLU A N 1
ATOM 746 C CA . GLU A 1 96 ? -3.319 -3.012 0.602 1.00 94.56 96 GLU A CA 1
ATOM 747 C C . GLU A 1 96 ? -3.513 -1.499 0.771 1.00 94.56 96 GLU A C 1
ATOM 749 O O . GLU A 1 96 ? -3.429 -0.751 -0.204 1.00 94.56 96 GLU A O 1
ATOM 754 N N . PHE A 1 97 ? -3.728 -1.026 2.001 1.00 93.69 97 PHE A N 1
ATOM 755 C CA . PHE A 1 97 ? -3.865 0.403 2.287 1.00 93.69 97 PHE A CA 1
ATOM 756 C C . PHE A 1 97 ? -2.588 1.170 1.930 1.00 93.69 97 PHE A C 1
ATOM 758 O O . PHE A 1 97 ? -2.656 2.182 1.227 1.00 93.69 97 PHE A O 1
ATOM 765 N N . PHE A 1 98 ? -1.423 0.668 2.350 1.00 93.25 98 PHE A N 1
ATOM 766 C CA . PHE A 1 98 ? -0.140 1.295 2.033 1.00 93.25 98 PHE A CA 1
ATOM 767 C C . PHE A 1 98 ? 0.171 1.271 0.538 1.00 93.25 98 PHE A C 1
ATOM 769 O O . PHE A 1 98 ? 0.659 2.275 0.017 1.00 93.25 98 PHE A O 1
ATOM 776 N N . TRP A 1 99 ? -0.174 0.190 -0.171 1.00 95.06 99 TRP A N 1
ATOM 777 C CA . TRP A 1 99 ? -0.066 0.153 -1.629 1.00 95.06 99 TRP A CA 1
ATOM 778 C C . TRP A 1 99 ? -0.894 1.264 -2.263 1.00 95.06 99 TRP A C 1
ATOM 780 O O . TRP A 1 99 ? -0.372 2.047 -3.052 1.00 95.06 99 TRP A O 1
ATOM 790 N N . LEU A 1 100 ? -2.185 1.352 -1.923 1.00 93.94 100 LEU A N 1
ATOM 791 C CA . LEU A 1 100 ? -3.096 2.334 -2.511 1.00 93.94 100 LEU A CA 1
ATOM 792 C C . LEU A 1 100 ? -2.626 3.768 -2.243 1.00 93.94 100 LEU A C 1
ATOM 794 O O . LEU A 1 100 ? -2.675 4.606 -3.143 1.00 93.94 100 LEU A O 1
ATOM 798 N N . LEU A 1 101 ? -2.152 4.037 -1.028 1.00 92.62 101 LEU A N 1
ATOM 799 C CA . LEU A 1 101 ? -1.601 5.326 -0.634 1.00 92.62 101 LEU A CA 1
ATOM 800 C C . LEU A 1 101 ? -0.369 5.691 -1.466 1.00 92.62 101 LEU A C 1
ATOM 802 O O . LEU A 1 101 ? -0.368 6.705 -2.165 1.00 92.62 101 LEU A O 1
ATOM 806 N N . ALA A 1 102 ? 0.658 4.844 -1.434 1.00 92.69 102 ALA A N 1
ATOM 807 C CA . ALA A 1 102 ? 1.915 5.102 -2.121 1.00 92.69 102 ALA A CA 1
ATOM 808 C C . ALA A 1 102 ? 1.736 5.156 -3.646 1.00 92.69 102 ALA A C 1
ATOM 810 O O . ALA A 1 102 ? 2.313 6.016 -4.309 1.00 92.69 102 ALA A O 1
ATOM 811 N N . TYR A 1 103 ? 0.860 4.315 -4.199 1.00 93.50 103 TYR A N 1
ATOM 812 C CA . TYR A 1 103 ? 0.487 4.346 -5.611 1.00 93.50 103 TYR A CA 1
ATOM 813 C C . TYR A 1 103 ? -0.100 5.700 -6.027 1.00 93.50 103 TYR A C 1
ATOM 815 O O . TYR A 1 103 ? 0.213 6.204 -7.105 1.00 93.50 103 TYR A O 1
ATOM 823 N N . ARG A 1 104 ? -0.955 6.299 -5.185 1.00 91.62 104 ARG A N 1
ATOM 824 C CA . ARG A 1 104 ? -1.548 7.619 -5.451 1.00 91.62 104 ARG A CA 1
ATOM 825 C C . ARG A 1 104 ? -0.539 8.747 -5.282 1.00 91.62 104 ARG A C 1
ATOM 827 O O . ARG A 1 104 ? -0.516 9.645 -6.119 1.00 91.62 104 ARG A O 1
ATOM 834 N N . MET A 1 105 ? 0.313 8.681 -4.264 1.00 89.25 105 MET A N 1
ATOM 835 C CA . MET A 1 105 ? 1.347 9.694 -4.032 1.00 89.25 105 MET A CA 1
ATOM 836 C C . MET A 1 105 ? 2.422 9.704 -5.132 1.00 89.25 105 MET A C 1
ATOM 838 O O . MET A 1 105 ? 2.940 10.763 -5.467 1.00 89.25 105 MET A O 1
ATOM 842 N N . ALA A 1 106 ? 2.723 8.554 -5.741 1.00 89.69 106 ALA A N 1
ATOM 843 C CA . ALA A 1 106 ? 3.720 8.423 -6.806 1.00 89.69 106 ALA A CA 1
ATOM 844 C C . ALA A 1 106 ? 3.153 8.647 -8.228 1.00 89.69 106 ALA A C 1
ATOM 846 O O . ALA A 1 106 ? 3.709 8.148 -9.208 1.00 89.69 106 ALA A O 1
ATOM 847 N N . THR A 1 107 ? 2.037 9.376 -8.370 1.00 84.19 107 THR A N 1
ATOM 848 C CA . THR A 1 107 ? 1.396 9.609 -9.682 1.00 84.19 107 THR A CA 1
ATOM 849 C C . THR A 1 107 ? 2.286 10.408 -10.639 1.00 84.19 107 THR A C 1
ATOM 851 O O . THR A 1 107 ? 2.320 10.094 -11.826 1.00 84.19 107 THR A O 1
ATOM 854 N N . ASP A 1 108 ? 3.084 11.345 -10.126 1.00 81.75 108 ASP A N 1
ATOM 855 C CA . ASP A 1 108 ? 3.955 12.214 -10.936 1.00 81.75 108 ASP A CA 1
ATOM 856 C C . ASP A 1 108 ? 5.270 11.541 -11.366 1.00 81.75 108 ASP A C 1
ATOM 858 O O . ASP A 1 1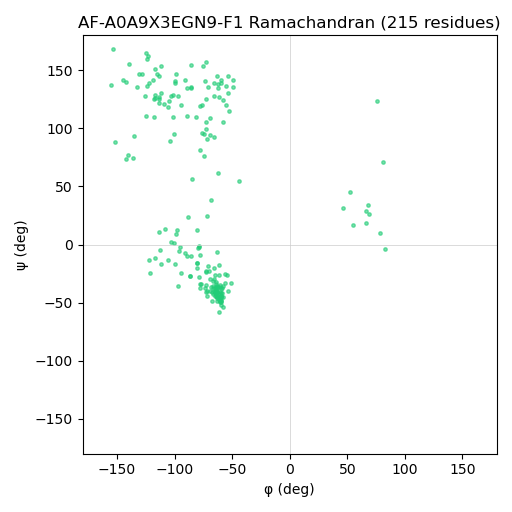08 ? 6.220 12.209 -11.775 1.00 81.75 108 ASP A O 1
ATOM 862 N N . GLY A 1 109 ? 5.384 10.217 -11.208 1.00 81.25 109 GLY A N 1
ATOM 863 C CA . GLY A 1 109 ? 6.629 9.494 -11.466 1.00 81.25 109 GLY A CA 1
ATOM 864 C C . GLY A 1 109 ? 7.749 9.852 -10.491 1.00 81.25 109 GLY A C 1
ATOM 865 O O . GLY A 1 109 ? 8.915 9.607 -10.781 1.00 81.25 109 GLY A O 1
ATOM 866 N N . ARG A 1 110 ? 7.418 10.444 -9.341 1.00 86.88 110 ARG A N 1
ATOM 867 C CA . ARG A 1 110 ? 8.373 10.728 -8.270 1.00 86.88 110 ARG A CA 1
ATOM 868 C C . ARG A 1 110 ? 8.518 9.502 -7.379 1.00 86.88 110 ARG A C 1
ATOM 870 O O . ARG A 1 110 ? 7.522 8.895 -6.989 1.00 86.88 110 ARG A O 1
ATOM 877 N N . LEU A 1 111 ? 9.759 9.161 -7.043 1.00 89.62 111 LEU A N 1
ATOM 878 C CA . LEU A 1 111 ? 10.032 8.160 -6.019 1.00 89.62 111 LEU A CA 1
ATOM 879 C C . LEU A 1 111 ? 9.680 8.722 -4.646 1.00 89.62 111 LEU A C 1
ATOM 881 O O . LEU A 1 111 ? 10.013 9.865 -4.326 1.00 89.62 111 LEU A O 1
ATOM 885 N N . LEU A 1 112 ? 9.002 7.908 -3.843 1.00 89.06 112 LEU A N 1
ATOM 886 C CA . LEU A 1 112 ? 8.702 8.270 -2.465 1.00 89.06 112 LEU A CA 1
ATOM 887 C C . LEU A 1 112 ? 9.962 8.204 -1.587 1.00 89.06 112 LEU A C 1
ATOM 889 O O . LEU A 1 112 ? 10.916 7.496 -1.926 1.00 89.06 112 LEU A O 1
ATOM 893 N N . PRO A 1 113 ? 9.988 8.928 -0.452 1.00 87.25 113 PRO A N 1
ATOM 894 C CA . PRO A 1 113 ? 11.115 8.899 0.473 1.00 87.25 113 PRO A CA 1
ATOM 895 C C . PRO A 1 113 ? 11.548 7.471 0.833 1.00 87.25 113 PRO A C 1
ATOM 897 O O . PRO A 1 113 ? 10.725 6.600 1.096 1.00 87.25 113 PRO A O 1
ATOM 900 N N . GLY A 1 114 ? 12.859 7.224 0.834 1.00 85.12 114 GLY A N 1
ATOM 901 C CA . GLY A 1 114 ? 13.422 5.894 1.098 1.00 85.12 114 GLY A CA 1
ATOM 902 C C . GLY A 1 114 ? 13.455 4.947 -0.108 1.00 85.12 114 GLY A C 1
ATOM 903 O O . GLY A 1 114 ? 14.019 3.865 0.013 1.00 85.12 114 GLY A O 1
ATOM 904 N N . CYS A 1 115 ? 12.914 5.349 -1.263 1.00 89.12 115 CYS A N 1
ATOM 905 C CA . CYS A 1 115 ? 13.059 4.638 -2.534 1.00 89.12 115 CYS A CA 1
ATOM 906 C C . CYS A 1 115 ? 14.090 5.361 -3.416 1.00 89.12 115 CYS A C 1
ATOM 908 O O . CYS A 1 115 ? 13.951 6.560 -3.667 1.00 89.12 115 CYS A O 1
ATOM 910 N N . LYS A 1 116 ? 15.101 4.657 -3.932 1.00 91.00 116 LYS A N 1
ATOM 911 C CA . LYS A 1 116 ? 16.066 5.192 -4.907 1.00 91.00 116 LYS A CA 1
ATOM 912 C C . LYS A 1 116 ? 15.972 4.429 -6.224 1.00 91.00 116 LYS A C 1
ATOM 914 O O . LYS A 1 116 ? 15.645 3.248 -6.265 1.00 91.00 116 LYS A O 1
ATOM 919 N N . SER A 1 117 ? 16.284 5.108 -7.324 1.00 88.00 117 SER A N 1
ATOM 920 C CA . SER A 1 117 ? 16.164 4.537 -8.673 1.00 88.00 117 SER A CA 1
ATOM 921 C C . SER A 1 117 ? 17.094 3.348 -8.921 1.00 88.00 117 SER A C 1
ATOM 923 O O . SER A 1 117 ? 16.730 2.439 -9.662 1.00 88.00 117 SER A O 1
ATOM 925 N N . HIS A 1 118 ? 18.266 3.360 -8.282 1.00 89.56 118 HIS A N 1
ATOM 926 C CA . HIS A 1 118 ? 19.325 2.362 -8.441 1.00 89.56 118 HIS A CA 1
ATOM 927 C C . HIS A 1 118 ? 19.332 1.295 -7.333 1.00 89.56 118 HIS A C 1
ATOM 929 O O . HIS A 1 118 ? 20.286 0.523 -7.248 1.00 89.56 118 HIS A O 1
ATOM 935 N N . ASP A 1 119 ? 18.312 1.255 -6.467 1.00 89.88 119 ASP A N 1
ATOM 936 C CA . ASP A 1 119 ? 18.211 0.198 -5.456 1.00 89.88 119 ASP A CA 1
ATOM 937 C C . ASP A 1 119 ? 18.082 -1.163 -6.151 1.00 89.88 119 ASP A C 1
ATOM 939 O O . ASP A 1 119 ? 17.279 -1.300 -7.076 1.00 89.88 119 ASP A O 1
ATOM 943 N N . LEU A 1 120 ? 18.826 -2.186 -5.709 1.00 93.19 120 LEU A N 1
ATOM 944 C CA . LEU A 1 120 ? 18.566 -3.554 -6.167 1.00 93.19 120 LEU A CA 1
ATOM 945 C C . LEU A 1 120 ? 17.334 -4.099 -5.472 1.00 93.19 120 LEU A C 1
ATOM 947 O O . LEU A 1 120 ? 17.390 -4.629 -4.363 1.00 93.19 120 LEU A O 1
ATOM 951 N N . VAL A 1 121 ? 16.216 -3.968 -6.170 1.00 93.94 121 VAL A N 1
ATOM 952 C CA . VAL A 1 121 ? 14.910 -4.378 -5.685 1.00 93.94 121 VAL A CA 1
ATOM 953 C C . VAL A 1 121 ? 14.663 -5.827 -6.061 1.00 93.94 121 VAL A C 1
ATOM 955 O O . VAL A 1 121 ? 14.867 -6.226 -7.209 1.00 93.94 121 VAL A O 1
ATOM 958 N N . TYR A 1 122 ? 14.167 -6.605 -5.107 1.00 94.62 122 TYR A N 1
ATOM 959 C CA . TYR A 1 122 ? 13.593 -7.919 -5.358 1.00 94.62 122 TYR A CA 1
ATOM 960 C C . TYR A 1 122 ? 12.206 -8.014 -4.724 1.00 94.62 122 TYR A C 1
ATOM 962 O O . TYR A 1 122 ? 11.915 -7.389 -3.699 1.00 94.62 122 TYR A O 1
ATOM 970 N N . LEU A 1 123 ? 11.318 -8.769 -5.365 1.00 95.38 123 LEU A N 1
ATOM 971 C CA . LEU A 1 123 ? 9.953 -8.956 -4.892 1.00 95.38 123 LEU A CA 1
ATOM 972 C C . LEU A 1 123 ? 9.905 -10.161 -3.947 1.00 95.38 123 LEU A C 1
ATOM 974 O O . LEU A 1 123 ? 10.055 -11.297 -4.387 1.00 95.38 123 LEU A O 1
ATOM 978 N N . GLN A 1 124 ? 9.681 -9.917 -2.656 1.00 92.94 124 GLN A N 1
ATOM 979 C CA . GLN A 1 124 ? 9.549 -10.973 -1.645 1.00 92.94 124 GLN A CA 1
ATOM 980 C C . GLN A 1 124 ? 8.213 -11.707 -1.756 1.00 92.94 124 GLN A C 1
ATOM 982 O O . GLN A 1 124 ? 8.130 -12.915 -1.547 1.00 92.94 124 GLN A O 1
ATOM 987 N N . ARG A 1 125 ? 7.146 -10.966 -2.067 1.00 93.38 125 ARG A N 1
ATOM 988 C CA . ARG A 1 125 ? 5.783 -11.493 -2.144 1.00 93.38 125 ARG A CA 1
ATOM 989 C C . ARG A 1 125 ? 5.035 -10.846 -3.295 1.00 93.38 125 ARG A C 1
ATOM 991 O O . ARG A 1 125 ? 5.120 -9.639 -3.501 1.00 93.38 125 ARG A O 1
ATOM 998 N N . TRP A 1 126 ? 4.251 -11.651 -4.004 1.00 94.81 126 TRP A N 1
ATOM 999 C CA . TRP A 1 126 ? 3.397 -11.166 -5.080 1.00 94.81 126 TRP A CA 1
ATOM 1000 C C . TRP A 1 126 ? 2.282 -10.244 -4.553 1.00 94.81 126 TRP A C 1
ATOM 1002 O O . TRP A 1 126 ? 1.545 -10.643 -3.646 1.00 94.81 126 TRP A O 1
ATOM 1012 N N . PRO A 1 127 ? 2.122 -9.032 -5.119 1.00 95.00 127 PRO A N 1
ATOM 1013 C CA . PRO A 1 127 ? 0.978 -8.176 -4.840 1.00 95.00 127 PRO A CA 1
ATOM 1014 C C . PRO A 1 127 ? -0.323 -8.832 -5.309 1.00 95.00 127 PRO A C 1
ATOM 1016 O O . PRO A 1 127 ? -0.369 -9.484 -6.354 1.00 95.00 127 PRO A O 1
ATOM 1019 N N . ASN A 1 128 ? -1.413 -8.611 -4.574 1.00 94.50 128 ASN A N 1
ATOM 1020 C CA . ASN A 1 128 ? -2.727 -9.105 -4.976 1.00 94.50 128 ASN A CA 1
ATOM 1021 C C . ASN A 1 128 ? -3.345 -8.220 -6.075 1.00 94.50 128 ASN A C 1
ATOM 1023 O O . ASN A 1 128 ? -4.193 -7.364 -5.812 1.00 94.50 128 ASN A O 1
ATOM 1027 N N . PHE A 1 129 ? -2.938 -8.435 -7.326 1.00 94.31 129 PHE A N 1
ATOM 1028 C CA . PHE A 1 129 ? -3.406 -7.642 -8.467 1.00 94.31 129 PHE A CA 1
ATOM 1029 C C . PHE A 1 129 ? -4.919 -7.720 -8.717 1.00 94.31 129 PHE A C 1
ATOM 1031 O O . PHE A 1 129 ? -5.469 -6.813 -9.328 1.00 94.31 129 PHE A O 1
ATOM 1038 N N . THR A 1 130 ? -5.636 -8.714 -8.179 1.00 91.88 130 THR A N 1
ATOM 1039 C CA . THR A 1 130 ? -7.111 -8.754 -8.286 1.00 91.88 130 THR A CA 1
ATOM 1040 C C . THR A 1 130 ? -7.803 -7.614 -7.529 1.00 91.88 130 THR A C 1
ATOM 1042 O O . THR A 1 130 ? -8.954 -7.294 -7.811 1.00 91.88 130 THR A O 1
ATOM 1045 N N . ARG A 1 131 ? -7.108 -6.993 -6.566 1.00 89.88 131 ARG A N 1
ATOM 1046 C CA . ARG A 1 131 ? -7.640 -5.925 -5.702 1.00 89.88 131 ARG A CA 1
ATOM 1047 C C . ARG A 1 131 ? -6.866 -4.619 -5.794 1.00 89.88 131 ARG A C 1
ATOM 1049 O O . ARG A 1 131 ? -7.411 -3.561 -5.486 1.00 89.88 131 ARG A O 1
ATOM 1056 N N . LEU A 1 132 ? -5.597 -4.690 -6.182 1.00 94.38 132 LEU A N 1
ATOM 1057 C CA . LEU A 1 132 ? -4.704 -3.542 -6.229 1.00 94.38 132 LEU A CA 1
ATOM 1058 C C . LEU A 1 132 ? -4.735 -2.866 -7.607 1.00 94.38 132 LEU A C 1
ATOM 1060 O O . LEU A 1 132 ? -4.764 -3.561 -8.627 1.00 94.38 132 LEU A O 1
ATOM 1064 N N . PRO A 1 133 ? -4.677 -1.520 -7.670 1.00 92.81 133 PRO A N 1
ATOM 1065 C CA . PRO A 1 133 ? -4.529 -0.813 -8.931 1.00 92.81 133 PRO A CA 1
ATOM 1066 C C . PRO A 1 133 ? -3.204 -1.218 -9.571 1.00 92.81 133 PRO A C 1
ATOM 1068 O O . PRO A 1 133 ? -2.146 -1.146 -8.939 1.00 92.81 133 PRO A O 1
ATOM 1071 N N . HIS A 1 134 ? -3.282 -1.655 -10.821 1.00 93.44 134 HIS A N 1
ATOM 1072 C CA . HIS A 1 134 ? -2.136 -2.115 -11.582 1.00 93.44 134 HIS A CA 1
ATOM 1073 C C . HIS A 1 134 ? -2.373 -1.934 -13.077 1.00 93.44 134 HIS A C 1
ATOM 1075 O O . HIS A 1 134 ? -3.488 -1.678 -13.533 1.00 93.44 134 HIS A O 1
ATOM 1081 N N . THR A 1 135 ? -1.301 -2.095 -13.836 1.00 94.44 135 THR A N 1
ATOM 1082 C CA . THR A 1 135 ? -1.319 -2.183 -15.294 1.00 94.44 135 THR A CA 1
ATOM 1083 C C . THR A 1 135 ? -0.629 -3.482 -15.722 1.00 94.44 135 THR A C 1
ATOM 1085 O O . THR A 1 135 ? 0.120 -4.069 -14.931 1.00 94.44 135 THR A O 1
ATOM 1088 N N . PRO A 1 136 ? -0.793 -3.933 -16.977 1.00 95.31 136 PRO A N 1
ATOM 1089 C CA . PRO A 1 136 ? -0.050 -5.087 -17.485 1.00 95.31 136 PRO A CA 1
ATOM 1090 C C . PRO A 1 136 ? 1.476 -4.918 -17.378 1.00 95.31 136 PRO A C 1
ATOM 1092 O O . PRO A 1 136 ? 2.199 -5.882 -17.124 1.00 95.31 136 PRO A O 1
ATOM 1095 N N . ALA A 1 137 ? 1.978 -3.685 -17.511 1.00 95.25 137 ALA A N 1
ATOM 1096 C CA . ALA A 1 137 ? 3.392 -3.362 -17.333 1.00 95.25 137 ALA A CA 1
ATOM 1097 C C . ALA A 1 137 ? 3.873 -3.639 -15.897 1.00 95.25 137 ALA A C 1
ATOM 1099 O O . ALA A 1 137 ? 4.946 -4.208 -15.700 1.00 95.25 137 ALA A O 1
ATOM 1100 N N . MET A 1 138 ? 3.054 -3.321 -14.893 1.00 95.62 138 MET A N 1
ATOM 1101 C CA . MET A 1 138 ? 3.364 -3.596 -13.485 1.00 95.62 138 MET A CA 1
ATOM 1102 C C . MET A 1 138 ? 3.414 -5.089 -13.170 1.00 95.62 138 MET A C 1
ATOM 1104 O O . MET A 1 138 ? 4.257 -5.519 -12.388 1.00 95.62 138 MET A O 1
ATOM 1108 N N . VAL A 1 139 ? 2.560 -5.891 -13.808 1.00 96.75 139 VAL A N 1
ATOM 1109 C CA . VAL A 1 139 ? 2.600 -7.354 -13.665 1.00 96.75 139 VAL A CA 1
ATOM 1110 C C . VAL A 1 139 ? 3.906 -7.911 -14.244 1.00 96.75 139 VAL A C 1
ATOM 1112 O O . VAL A 1 139 ? 4.547 -8.753 -13.620 1.00 96.75 139 VAL A O 1
ATOM 1115 N N . ARG A 1 140 ? 4.357 -7.392 -15.396 1.00 96.81 140 ARG A N 1
ATOM 1116 C CA . ARG A 1 140 ? 5.656 -7.754 -15.996 1.00 96.81 140 ARG A CA 1
ATOM 1117 C C . ARG A 1 140 ? 6.836 -7.344 -15.109 1.00 96.81 140 ARG A C 1
ATOM 1119 O O . ARG A 1 140 ? 7.776 -8.121 -14.962 1.00 96.81 140 ARG A O 1
ATOM 1126 N N . LEU A 1 141 ? 6.776 -6.158 -14.498 1.00 96.62 141 LEU A N 1
ATOM 1127 C CA . LEU A 1 141 ? 7.758 -5.709 -13.503 1.00 96.62 141 LEU A CA 1
ATOM 1128 C C . LEU A 1 141 ? 7.798 -6.641 -12.293 1.00 96.62 141 LEU A C 1
ATOM 1130 O O . LEU A 1 141 ? 8.877 -7.085 -11.913 1.00 96.62 141 LEU A O 1
ATOM 1134 N N . ALA A 1 142 ? 6.639 -6.980 -11.725 1.00 97.06 142 ALA A N 1
ATOM 1135 C CA . ALA A 1 142 ? 6.549 -7.907 -10.602 1.00 97.06 142 ALA A CA 1
ATOM 1136 C C . ALA A 1 142 ? 7.152 -9.274 -10.949 1.00 97.06 142 ALA A C 1
ATOM 1138 O O . ALA A 1 142 ? 7.960 -9.791 -10.184 1.00 97.06 142 ALA A O 1
ATOM 1139 N N . ALA A 1 143 ? 6.840 -9.815 -12.130 1.00 96.81 143 ALA A N 1
ATOM 1140 C CA . ALA A 1 143 ? 7.410 -11.073 -12.602 1.00 96.81 143 ALA A CA 1
ATOM 1141 C C . ALA A 1 143 ? 8.944 -11.016 -12.714 1.00 96.81 143 ALA A C 1
ATOM 1143 O O . ALA A 1 143 ? 9.633 -11.924 -12.252 1.00 96.81 143 ALA A O 1
ATOM 1144 N N . LEU A 1 144 ? 9.489 -9.936 -13.286 1.00 96.88 144 LEU A N 1
ATOM 1145 C CA . LEU A 1 144 ? 10.935 -9.748 -13.419 1.00 96.88 144 LEU A CA 1
ATOM 1146 C C . LEU A 1 144 ? 11.623 -9.654 -12.047 1.00 96.88 144 LEU A C 1
ATOM 1148 O O . LEU A 1 144 ? 12.616 -10.341 -11.820 1.00 96.88 144 LEU A O 1
ATOM 1152 N N . LEU A 1 145 ? 11.088 -8.827 -11.145 1.00 95.75 145 LEU A N 1
ATOM 1153 C CA . LEU A 1 145 ? 11.664 -8.575 -9.821 1.00 95.75 145 LEU A CA 1
ATOM 1154 C C . LEU A 1 145 ? 11.492 -9.758 -8.857 1.00 95.75 145 LEU A C 1
ATOM 1156 O O . LEU A 1 145 ? 12.276 -9.895 -7.921 1.00 95.75 145 LEU A O 1
ATOM 1160 N N . ALA A 1 146 ? 10.494 -10.618 -9.080 1.00 95.38 146 ALA A N 1
ATOM 1161 C CA . ALA A 1 146 ? 10.352 -11.891 -8.373 1.00 95.38 146 ALA A CA 1
ATOM 1162 C C . ALA A 1 146 ? 11.389 -12.921 -8.833 1.00 95.38 146 ALA A C 1
ATOM 1164 O O . ALA A 1 146 ? 11.859 -13.725 -8.035 1.00 95.38 146 ALA A O 1
ATOM 1165 N N . ALA A 1 147 ? 11.749 -12.903 -10.119 1.00 95.00 147 ALA A N 1
ATOM 1166 C CA . ALA A 1 147 ? 12.726 -13.832 -10.675 1.00 95.00 147 ALA A CA 1
ATOM 1167 C C . ALA A 1 147 ? 14.173 -13.440 -10.340 1.00 95.00 147 ALA A C 1
ATOM 1169 O O . ALA A 1 147 ? 15.024 -14.315 -10.187 1.00 95.00 147 ALA A O 1
ATOM 1170 N N . ARG A 1 148 ? 14.477 -12.137 -10.267 1.00 92.69 148 ARG A N 1
ATOM 1171 C CA . ARG A 1 148 ? 15.839 -11.638 -10.032 1.00 92.69 148 ARG A CA 1
ATOM 1172 C C . ARG A 1 148 ? 15.870 -10.234 -9.414 1.00 92.69 148 ARG A C 1
ATOM 1174 O O . ARG A 1 148 ? 15.184 -9.342 -9.921 1.00 92.69 148 ARG A O 1
ATOM 1181 N N . PRO A 1 149 ? 16.741 -9.987 -8.417 1.00 94.81 149 PRO A N 1
ATOM 1182 C CA . PRO A 1 149 ? 17.016 -8.635 -7.942 1.00 94.81 149 PRO A CA 1
ATOM 1183 C C . PRO A 1 149 ? 17.529 -7.753 -9.084 1.00 94.81 149 PRO A C 1
ATOM 1185 O O . PRO A 1 149 ? 18.491 -8.116 -9.760 1.00 94.81 149 PRO A O 1
ATOM 1188 N N . THR A 1 150 ? 16.876 -6.621 -9.342 1.00 94.56 150 THR A N 1
ATOM 1189 C CA . THR A 1 150 ? 17.207 -5.738 -10.474 1.00 94.56 150 THR A CA 1
ATOM 1190 C C . THR A 1 150 ? 16.985 -4.273 -10.084 1.00 94.56 150 THR A C 1
ATOM 1192 O O . THR A 1 150 ? 15.998 -3.987 -9.401 1.00 94.56 150 THR A O 1
ATOM 1195 N N . PRO A 1 151 ? 17.843 -3.325 -10.523 1.00 95.38 151 PRO A N 1
ATOM 1196 C CA . PRO A 1 151 ? 17.557 -1.905 -10.362 1.00 95.38 151 PRO A CA 1
ATOM 1197 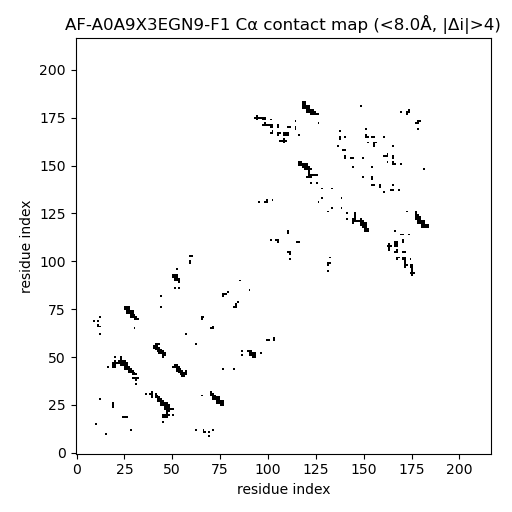C C . PRO A 1 151 ? 16.257 -1.534 -11.071 1.00 95.38 151 PRO A C 1
ATOM 1199 O O . PRO A 1 151 ? 16.008 -1.990 -12.190 1.00 95.38 151 PRO A O 1
ATOM 1202 N N . VAL A 1 152 ? 15.426 -0.693 -10.462 1.00 93.69 152 VAL A N 1
ATOM 1203 C CA . VAL A 1 152 ? 14.107 -0.358 -11.028 1.00 93.69 152 VAL A CA 1
ATOM 1204 C C . VAL A 1 152 ? 14.236 0.360 -12.370 1.00 93.69 152 VAL A C 1
ATOM 1206 O O . VAL A 1 152 ? 13.449 0.110 -13.283 1.00 93.69 152 VAL A O 1
ATOM 1209 N N . ASP A 1 153 ? 15.254 1.204 -12.532 1.00 94.50 153 ASP A N 1
ATOM 1210 C CA . ASP A 1 153 ? 15.539 1.886 -13.794 1.00 94.50 153 ASP A CA 1
ATOM 1211 C C . ASP A 1 153 ? 15.992 0.913 -14.900 1.00 94.50 153 ASP A C 1
ATOM 1213 O O . ASP A 1 153 ? 15.532 1.005 -16.040 1.00 94.50 153 ASP A O 1
ATOM 1217 N N . VAL A 1 154 ? 16.832 -0.071 -14.565 1.00 96.00 154 VAL A N 1
ATOM 1218 C CA . VAL A 1 154 ? 17.239 -1.150 -15.478 1.00 96.00 154 VAL A CA 1
ATOM 1219 C C . VAL A 1 154 ? 16.042 -2.019 -15.853 1.00 96.00 154 VAL A C 1
ATOM 1221 O O . VAL A 1 154 ? 15.869 -2.336 -17.031 1.00 96.00 154 VAL A O 1
ATOM 1224 N N . ALA A 1 155 ? 15.197 -2.382 -14.888 1.00 95.81 155 ALA A N 1
ATOM 1225 C CA . ALA A 1 155 ? 13.988 -3.165 -15.120 1.00 95.81 155 ALA A CA 1
ATOM 1226 C C . ALA A 1 155 ? 13.027 -2.441 -16.076 1.00 95.81 155 ALA A C 1
ATOM 1228 O O . ALA A 1 155 ? 12.542 -3.044 -17.036 1.00 95.81 155 ALA A O 1
ATOM 1229 N N . ALA A 1 156 ? 12.817 -1.137 -15.866 1.00 96.00 156 ALA A N 1
ATOM 1230 C CA . ALA A 1 156 ? 11.997 -0.297 -16.733 1.00 96.00 156 ALA A CA 1
ATOM 1231 C C . ALA A 1 156 ? 12.535 -0.266 -18.172 1.00 96.00 156 ALA A C 1
ATOM 1233 O O . ALA A 1 156 ? 11.789 -0.552 -19.109 1.00 96.00 156 ALA A O 1
ATOM 1234 N N . ARG A 1 157 ? 13.843 -0.013 -18.349 1.00 96.44 157 ARG A N 1
ATOM 1235 C CA . ARG A 1 157 ? 14.501 -0.023 -19.669 1.00 96.44 157 ARG A CA 1
ATOM 1236 C C . ARG A 1 157 ? 14.396 -1.384 -20.357 1.00 96.44 157 ARG A C 1
ATOM 1238 O O . ARG A 1 157 ? 14.041 -1.448 -21.527 1.00 96.44 157 ARG A O 1
ATOM 1245 N N . THR A 1 158 ? 14.653 -2.466 -19.624 1.00 96.44 158 THR A N 1
ATOM 1246 C CA . THR A 1 158 ? 14.644 -3.842 -20.156 1.00 96.44 158 THR A CA 1
ATOM 1247 C C . THR A 1 158 ? 13.260 -4.254 -20.654 1.00 96.44 158 THR A C 1
ATOM 1249 O O . THR A 1 158 ? 13.136 -4.956 -21.653 1.00 96.44 158 THR A O 1
ATOM 1252 N N . LEU A 1 159 ? 12.206 -3.829 -19.958 1.00 96.38 159 LEU A N 1
ATOM 1253 C CA . LEU A 1 159 ? 10.827 -4.181 -20.295 1.00 96.38 159 LEU A CA 1
ATOM 1254 C C . LEU A 1 159 ? 10.154 -3.179 -21.248 1.00 96.38 159 LEU A C 1
ATOM 1256 O O . LEU A 1 159 ? 9.036 -3.455 -21.698 1.00 96.38 159 LEU A O 1
ATOM 1260 N N . GLY A 1 160 ? 10.811 -2.052 -21.550 1.00 96.50 160 GLY A N 1
ATOM 1261 C CA . GLY A 1 160 ? 10.261 -0.958 -22.354 1.00 96.50 160 GLY A CA 1
ATOM 1262 C C . GLY A 1 160 ? 9.120 -0.211 -21.655 1.00 96.50 160 GLY A C 1
ATOM 1263 O O . GLY A 1 160 ? 8.154 0.178 -22.303 1.00 96.50 160 GLY A O 1
ATOM 1264 N N . ILE A 1 161 ? 9.184 -0.074 -20.328 1.00 95.62 161 ILE A N 1
ATOM 1265 C CA . ILE A 1 161 ? 8.131 0.535 -19.502 1.00 95.62 161 ILE A CA 1
ATOM 1266 C C . ILE A 1 161 ? 8.513 1.987 -19.176 1.00 95.62 161 ILE A C 1
ATOM 1268 O O . ILE A 1 161 ? 9.676 2.238 -18.843 1.00 95.62 161 ILE A O 1
ATOM 1272 N N . PRO A 1 162 ? 7.567 2.948 -19.208 1.00 95.12 162 PRO A N 1
ATOM 1273 C CA . PRO A 1 162 ? 7.826 4.310 -18.755 1.00 95.12 162 PRO A CA 1
ATOM 1274 C C . PRO A 1 162 ? 8.383 4.337 -17.327 1.00 95.12 162 PRO A C 1
ATOM 1276 O O . PRO A 1 162 ? 7.808 3.752 -16.408 1.00 95.12 162 PRO A O 1
ATOM 1279 N N . ILE A 1 163 ? 9.486 5.059 -17.115 1.00 94.25 163 ILE A N 1
ATOM 1280 C CA . ILE A 1 163 ? 10.173 5.081 -15.814 1.00 94.25 163 ILE A CA 1
ATOM 1281 C C . ILE A 1 163 ? 9.262 5.559 -14.674 1.00 94.25 163 ILE A C 1
ATOM 1283 O O . ILE A 1 163 ? 9.302 5.006 -13.579 1.00 94.25 163 ILE A O 1
ATOM 1287 N N . ALA A 1 164 ? 8.372 6.516 -14.955 1.00 94.06 164 ALA A N 1
ATOM 1288 C CA . ALA A 1 164 ? 7.374 7.008 -14.009 1.00 94.06 164 ALA A CA 1
ATOM 1289 C C . ALA A 1 164 ? 6.434 5.893 -13.520 1.00 94.06 164 ALA A C 1
ATOM 1291 O O . ALA A 1 164 ? 6.090 5.826 -12.341 1.00 94.06 164 ALA A O 1
ATOM 1292 N N . GLU A 1 165 ? 6.049 4.980 -14.412 1.00 94.94 165 GLU A N 1
ATOM 1293 C CA . GLU A 1 165 ? 5.190 3.849 -14.080 1.00 94.94 165 GLU A CA 1
ATOM 1294 C C . GLU A 1 165 ? 5.932 2.800 -13.246 1.00 94.94 165 GLU A C 1
ATOM 1296 O O . GLU A 1 165 ? 5.378 2.284 -12.271 1.00 94.94 165 GLU A O 1
ATOM 1301 N N . ALA A 1 166 ? 7.201 2.541 -13.574 1.00 95.38 166 ALA A N 1
ATOM 1302 C CA . ALA A 1 166 ? 8.066 1.669 -12.786 1.00 95.38 166 ALA A CA 1
ATOM 1303 C C . ALA A 1 166 ? 8.319 2.230 -11.377 1.00 95.38 166 ALA A C 1
ATOM 1305 O O . ALA A 1 166 ? 8.242 1.491 -10.397 1.00 95.38 166 ALA A O 1
ATOM 1306 N N . PHE A 1 167 ? 8.546 3.540 -11.250 1.00 95.19 167 PHE A N 1
ATOM 1307 C CA . PHE A 1 167 ? 8.707 4.218 -9.961 1.00 95.19 167 PHE A CA 1
ATOM 1308 C C . PHE A 1 167 ? 7.426 4.220 -9.134 1.00 95.19 167 PHE A C 1
ATOM 1310 O O . PHE A 1 167 ? 7.489 4.014 -7.919 1.00 95.19 167 PHE A O 1
ATOM 1317 N N . ARG A 1 168 ? 6.261 4.372 -9.773 1.00 95.25 168 ARG A N 1
ATOM 1318 C CA . ARG A 1 168 ? 4.963 4.237 -9.104 1.00 95.25 168 ARG A CA 1
ATOM 1319 C C . ARG A 1 168 ? 4.753 2.826 -8.559 1.00 95.25 168 ARG A C 1
ATOM 1321 O O . ARG A 1 168 ? 4.367 2.680 -7.402 1.00 95.25 168 ARG A O 1
ATOM 1328 N N . PHE A 1 169 ? 5.049 1.800 -9.361 1.00 95.81 169 PHE A N 1
ATOM 1329 C CA . PHE A 1 169 ? 5.007 0.406 -8.913 1.00 95.81 169 PHE A CA 1
ATOM 1330 C C . PHE A 1 169 ? 5.965 0.160 -7.748 1.00 95.81 169 PHE A C 1
ATOM 1332 O O . PHE A 1 169 ? 5.543 -0.350 -6.714 1.00 95.81 169 PHE A O 1
ATOM 1339 N N . TYR A 1 170 ? 7.233 0.550 -7.896 1.00 95.75 170 TYR A N 1
ATOM 1340 C CA . TYR A 1 170 ? 8.250 0.332 -6.871 1.00 95.75 170 TYR A CA 1
ATOM 1341 C C . TYR A 1 170 ? 7.876 1.009 -5.554 1.00 95.75 170 TYR A C 1
ATOM 1343 O O . TYR A 1 170 ? 7.890 0.361 -4.513 1.00 95.75 170 TYR A O 1
ATOM 1351 N N . SER A 1 171 ? 7.459 2.276 -5.602 1.00 94.94 171 SER A N 1
ATOM 1352 C CA . SER A 1 171 ? 7.049 3.014 -4.404 1.00 94.94 171 SER A CA 1
ATOM 1353 C C . SER A 1 171 ? 5.876 2.326 -3.700 1.00 94.94 171 SER A C 1
ATOM 1355 O O . SER A 1 171 ? 5.911 2.138 -2.485 1.00 94.94 171 SER A O 1
ATOM 1357 N N . ALA A 1 172 ? 4.861 1.887 -4.454 1.00 95.38 172 ALA A N 1
ATOM 1358 C CA . ALA A 1 172 ? 3.722 1.162 -3.896 1.00 95.38 172 ALA A CA 1
ATOM 1359 C C . ALA A 1 172 ? 4.134 -0.178 -3.271 1.00 95.38 172 ALA A C 1
ATOM 1361 O O . ALA A 1 172 ? 3.737 -0.494 -2.148 1.00 95.38 172 ALA A O 1
ATOM 1362 N N . ALA A 1 173 ? 4.976 -0.940 -3.967 1.00 95.56 173 ALA A N 1
ATOM 1363 C CA . ALA A 1 173 ? 5.437 -2.244 -3.517 1.00 95.56 173 ALA A CA 1
ATOM 1364 C C . ALA A 1 173 ? 6.350 -2.158 -2.287 1.00 95.56 173 ALA A C 1
ATOM 1366 O O . ALA A 1 173 ? 6.240 -2.992 -1.386 1.00 95.56 173 ALA A O 1
ATOM 1367 N N . ARG A 1 174 ? 7.192 -1.123 -2.206 1.00 94.31 174 ARG A N 1
ATOM 1368 C CA . ARG A 1 174 ? 8.084 -0.874 -1.070 1.00 94.31 174 ARG A CA 1
ATOM 1369 C C . ARG A 1 174 ? 7.308 -0.502 0.183 1.00 94.31 174 ARG A C 1
ATOM 1371 O O . ARG A 1 174 ? 7.524 -1.113 1.224 1.00 94.31 174 ARG A O 1
ATOM 1378 N N . TYR A 1 175 ? 6.367 0.434 0.083 1.00 93.00 175 TYR A N 1
ATOM 1379 C CA . TYR A 1 175 ? 5.559 0.865 1.230 1.00 93.00 175 TYR A CA 1
ATOM 1380 C C . TYR A 1 175 ? 4.577 -0.210 1.715 1.00 93.00 175 TYR A C 1
ATOM 1382 O O . TYR A 1 175 ? 4.290 -0.279 2.907 1.00 93.00 175 TYR A O 1
ATOM 1390 N N . ALA A 1 176 ? 4.095 -1.074 0.821 1.00 93.94 176 ALA A N 1
ATOM 1391 C CA . ALA A 1 176 ? 3.265 -2.224 1.176 1.00 93.94 176 ALA A CA 1
ATOM 1392 C C . ALA A 1 176 ? 4.064 -3.429 1.716 1.00 93.94 176 ALA A C 1
ATOM 1394 O O . ALA A 1 176 ? 3.472 -4.449 2.067 1.00 93.94 176 ALA A O 1
ATOM 1395 N N . GLY A 1 177 ? 5.400 -3.347 1.756 1.00 92.75 177 GLY A N 1
ATOM 1396 C CA . GLY A 1 177 ? 6.259 -4.440 2.217 1.00 92.75 177 GLY A CA 1
ATOM 1397 C C . GLY A 1 177 ? 6.275 -5.657 1.286 1.00 92.75 177 GLY A C 1
ATOM 1398 O O . GLY A 1 177 ? 6.482 -6.776 1.742 1.00 92.75 177 GLY A O 1
ATOM 1399 N N . TYR A 1 178 ? 6.016 -5.475 -0.012 1.00 94.25 178 TYR A N 1
ATOM 1400 C CA . TYR A 1 178 ? 6.136 -6.547 -1.009 1.00 94.25 178 TYR A CA 1
ATOM 1401 C C . TYR A 1 178 ? 7.549 -6.676 -1.571 1.00 94.25 178 TYR A C 1
ATOM 1403 O O . TYR A 1 178 ? 7.932 -7.757 -2.020 1.00 94.25 178 TYR A O 1
ATOM 1411 N N . THR A 1 179 ? 8.313 -5.584 -1.568 1.00 93.44 179 THR A N 1
ATOM 1412 C CA . THR A 1 179 ? 9.684 -5.556 -2.078 1.00 93.44 179 THR A CA 1
ATOM 1413 C C . THR A 1 179 ? 10.685 -5.270 -0.988 1.00 93.44 179 THR A C 1
ATOM 1415 O O . THR A 1 179 ? 10.463 -4.415 -0.123 1.00 93.44 179 THR A O 1
ATOM 1418 N N . ASP A 1 180 ? 11.849 -5.873 -1.148 1.00 90.75 180 ASP A N 1
ATOM 1419 C CA . ASP A 1 180 ? 13.003 -5.564 -0.340 1.00 90.75 180 ASP A CA 1
ATOM 1420 C C . ASP A 1 180 ? 14.199 -5.158 -1.206 1.00 90.75 180 ASP A C 1
ATOM 1422 O O . ASP A 1 180 ? 14.214 -5.365 -2.424 1.00 90.75 180 ASP A O 1
ATOM 1426 N N . THR A 1 181 ? 15.150 -4.470 -0.589 1.00 89.75 181 THR A N 1
ATOM 1427 C CA . THR A 1 181 ? 16.316 -3.892 -1.250 1.00 89.75 181 THR A CA 1
ATOM 1428 C C . THR A 1 181 ? 17.546 -4.617 -0.756 1.00 89.75 181 THR A C 1
ATOM 1430 O O . THR A 1 181 ? 17.818 -4.622 0.442 1.00 89.75 181 THR A O 1
ATOM 1433 N N . LEU A 1 182 ? 18.304 -5.211 -1.668 1.00 84.50 182 LEU A N 1
ATOM 1434 C CA . LEU A 1 182 ? 19.625 -5.706 -1.319 1.00 84.50 182 LEU A CA 1
ATOM 1435 C C . LEU A 1 182 ? 20.543 -4.501 -1.147 1.00 84.50 182 LEU A C 1
ATOM 1437 O O . LEU A 1 182 ? 20.659 -3.671 -2.054 1.00 84.50 182 LEU A O 1
ATOM 1441 N N . ASP A 1 183 ? 21.184 -4.407 0.015 1.00 66.69 183 ASP A N 1
ATOM 1442 C CA . ASP A 1 183 ? 22.155 -3.358 0.284 1.00 66.69 183 ASP A CA 1
ATOM 1443 C C . ASP A 1 183 ? 23.375 -3.526 -0.629 1.00 66.69 183 ASP A C 1
ATOM 1445 O O . ASP A 1 183 ? 24.367 -4.189 -0.330 1.00 66.69 183 ASP A O 1
ATOM 1449 N N . HIS A 1 184 ? 23.282 -2.830 -1.755 1.00 52.44 184 HIS A N 1
ATOM 1450 C CA . HIS A 1 184 ? 24.312 -2.051 -2.427 1.00 52.44 184 HIS A CA 1
ATOM 1451 C C . HIS A 1 184 ? 25.131 -1.199 -1.475 1.00 52.44 184 HIS A C 1
ATOM 1453 O O . HIS A 1 184 ? 25.222 -0.005 -1.718 1.00 52.44 184 HIS A O 1
ATOM 1459 N N . THR A 1 185 ? 25.754 -1.743 -0.430 1.00 40.00 185 THR A N 1
ATOM 1460 C CA . THR A 1 185 ? 26.985 -1.103 0.027 1.00 40.00 185 THR A CA 1
ATOM 1461 C C . THR A 1 185 ? 28.010 -1.463 -1.040 1.00 40.00 185 THR A C 1
ATOM 1463 O O . THR A 1 185 ? 28.406 -2.632 -1.101 1.00 40.00 185 THR A O 1
ATOM 1466 N N . PRO A 1 186 ? 28.424 -0.545 -1.939 1.00 39.97 186 PRO A N 1
ATOM 1467 C CA . PRO A 1 186 ? 29.642 -0.786 -2.679 1.00 39.97 186 PRO A CA 1
ATOM 1468 C C . PRO A 1 186 ? 30.705 -0.941 -1.602 1.00 39.97 186 PRO A C 1
ATOM 1470 O O . PRO A 1 186 ? 31.074 0.031 -0.945 1.00 39.97 186 PRO A O 1
ATOM 1473 N N . LYS A 1 187 ? 31.154 -2.173 -1.349 1.00 36.69 187 LYS A N 1
ATOM 1474 C CA . LYS A 1 187 ? 32.406 -2.371 -0.635 1.00 36.69 187 LYS A CA 1
ATOM 1475 C C . LYS A 1 187 ? 33.403 -1.523 -1.422 1.00 36.69 187 LYS A C 1
ATOM 1477 O O . LYS A 1 187 ? 33.544 -1.792 -2.619 1.00 36.69 187 LYS A O 1
ATOM 1482 N N . PRO A 1 188 ? 33.988 -0.457 -0.846 1.00 36.75 188 PRO A N 1
ATOM 1483 C CA . PRO A 1 188 ? 34.898 0.373 -1.606 1.00 36.75 188 PRO A CA 1
ATOM 1484 C C . PRO A 1 188 ? 35.967 -0.565 -2.151 1.00 36.75 188 P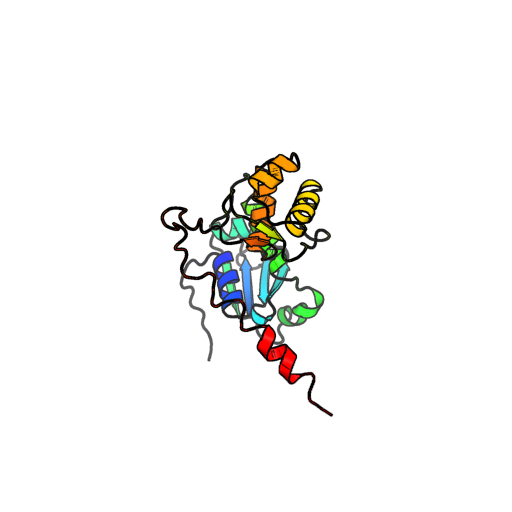RO A C 1
ATOM 1486 O O . PRO A 1 188 ? 36.628 -1.269 -1.392 1.00 36.75 188 PRO A O 1
ATOM 1489 N N . LEU A 1 189 ? 36.089 -0.631 -3.476 1.00 45.69 189 LEU A N 1
ATOM 1490 C CA . LEU A 1 189 ? 37.073 -1.470 -4.163 1.00 45.69 189 LEU A CA 1
ATOM 1491 C C . LEU A 1 189 ? 38.503 -0.915 -3.997 1.00 45.69 189 LEU A C 1
ATOM 1493 O O . LEU A 1 189 ? 39.384 -1.199 -4.802 1.00 45.69 189 LEU A O 1
ATOM 1497 N N . LEU A 1 190 ? 38.754 -0.138 -2.940 1.00 48.69 190 LEU A N 1
ATOM 1498 C CA . LEU A 1 190 ? 40.075 0.302 -2.530 1.00 48.69 190 LEU A CA 1
ATOM 1499 C C . LEU A 1 190 ? 40.493 -0.490 -1.287 1.00 48.69 190 LEU A C 1
ATOM 1501 O O . LEU A 1 190 ? 39.865 -0.396 -0.238 1.00 48.69 190 LEU A O 1
ATOM 1505 N N . ALA A 1 191 ? 41.587 -1.234 -1.451 1.00 50.47 191 ALA A N 1
ATOM 1506 C CA . ALA A 1 191 ? 42.264 -2.100 -0.485 1.00 50.47 191 ALA A CA 1
ATOM 1507 C C . ALA A 1 191 ? 41.655 -3.501 -0.284 1.00 50.47 191 ALA A C 1
ATOM 1509 O O . ALA A 1 191 ? 41.146 -3.877 0.769 1.00 50.47 191 ALA A O 1
ATOM 1510 N N . SER A 1 192 ? 41.818 -4.351 -1.295 1.00 42.34 192 SER A N 1
ATOM 1511 C CA . SER A 1 192 ? 42.060 -5.780 -1.070 1.00 42.34 192 SER A CA 1
ATOM 1512 C C . SER A 1 192 ? 43.088 -6.249 -2.095 1.00 42.34 192 SER A C 1
ATOM 1514 O O . SER A 1 192 ? 42.742 -6.840 -3.113 1.00 42.34 192 SER A O 1
ATOM 1516 N N . GLN A 1 193 ? 44.365 -5.934 -1.861 1.00 46.50 193 GLN A N 1
ATOM 1517 C CA . GLN A 1 193 ? 45.425 -6.760 -2.437 1.00 46.50 193 GLN A CA 1
ATOM 1518 C C . GLN A 1 193 ? 45.237 -8.193 -1.905 1.00 46.50 193 GLN A C 1
ATOM 1520 O O . GLN A 1 193 ? 44.863 -8.351 -0.739 1.00 46.50 193 GLN A O 1
ATOM 1525 N N . PRO A 1 194 ? 45.463 -9.242 -2.710 1.00 39.31 194 PRO A N 1
ATOM 1526 C CA . PRO A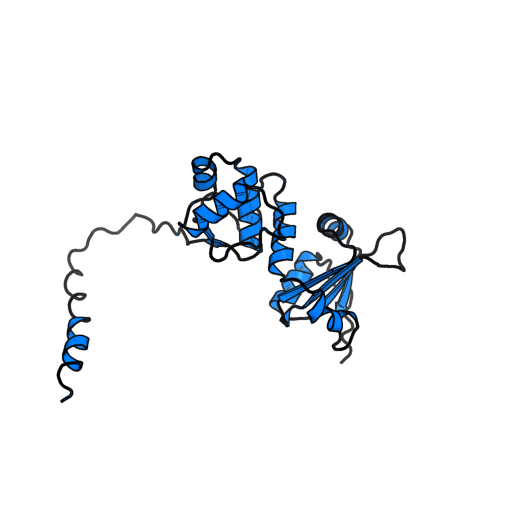 1 194 ? 45.408 -10.604 -2.212 1.00 39.31 194 PRO A CA 1
ATOM 1527 C C . PRO A 1 194 ? 46.646 -10.845 -1.341 1.00 39.31 194 PRO A C 1
ATOM 1529 O O . PRO A 1 194 ? 47.734 -11.100 -1.853 1.00 39.31 194 PRO A O 1
ATOM 1532 N N . SER A 1 195 ? 46.505 -10.762 -0.017 1.00 41.66 195 SER A N 1
ATOM 1533 C CA . SER A 1 195 ? 47.490 -11.344 0.890 1.00 41.66 195 SER A CA 1
ATOM 1534 C C . SER A 1 195 ? 47.387 -12.862 0.766 1.00 41.66 195 SER A C 1
ATOM 1536 O O . SER A 1 195 ? 46.409 -13.487 1.177 1.00 41.66 195 SER A O 1
ATOM 1538 N N . ALA A 1 196 ? 48.401 -13.459 0.147 1.00 49.34 196 ALA A N 1
ATOM 1539 C CA . ALA A 1 196 ? 48.555 -14.892 -0.078 1.00 49.34 196 ALA A CA 1
ATOM 1540 C C . ALA A 1 196 ? 48.810 -15.701 1.219 1.00 49.34 196 ALA A C 1
ATOM 1542 O O . ALA A 1 196 ? 49.591 -16.648 1.205 1.00 49.34 196 ALA A O 1
ATOM 1543 N N . SER A 1 197 ? 48.166 -15.352 2.340 1.00 49.12 197 SER A N 1
ATOM 1544 C CA . SER A 1 197 ? 48.339 -16.021 3.641 1.00 49.12 197 SER A CA 1
ATOM 1545 C C . SER A 1 197 ? 47.117 -16.802 4.139 1.00 49.12 197 SER A C 1
ATOM 1547 O O . SER A 1 197 ? 47.290 -17.688 4.966 1.00 49.12 197 SER A O 1
ATOM 1549 N N . ASP A 1 198 ? 45.910 -16.583 3.602 1.00 44.09 198 ASP A N 1
ATOM 1550 C CA . ASP A 1 198 ? 44.677 -17.142 4.206 1.00 44.09 198 ASP A CA 1
ATOM 1551 C C . ASP A 1 198 ? 44.035 -18.292 3.406 1.00 44.09 198 ASP A C 1
ATOM 1553 O O . ASP A 1 198 ? 42.907 -18.720 3.664 1.00 44.09 198 ASP A O 1
ATOM 1557 N N . ALA A 1 199 ? 44.757 -18.850 2.431 1.00 39.97 199 ALA A N 1
ATOM 1558 C CA . ALA A 1 199 ? 44.267 -19.958 1.607 1.00 39.97 199 ALA A CA 1
ATOM 1559 C C . ALA A 1 199 ? 44.337 -21.342 2.294 1.00 39.97 199 ALA A C 1
ATOM 1561 O O . ALA A 1 199 ? 43.902 -22.328 1.695 1.00 39.97 199 ALA A O 1
ATOM 1562 N N . ASN A 1 200 ? 44.844 -21.448 3.533 1.00 48.47 200 ASN A N 1
ATOM 1563 C CA . ASN A 1 200 ? 45.152 -22.747 4.151 1.00 48.47 200 ASN A CA 1
ATOM 1564 C C . ASN A 1 200 ? 44.283 -23.173 5.355 1.00 48.47 200 ASN A C 1
ATOM 1566 O O . ASN A 1 200 ? 44.396 -24.313 5.791 1.00 48.47 200 ASN A O 1
ATOM 1570 N N . GLU A 1 201 ? 43.357 -22.352 5.864 1.00 46.19 201 GLU A N 1
ATOM 1571 C CA . GLU A 1 201 ? 42.572 -22.733 7.064 1.00 46.19 201 GLU A CA 1
ATOM 1572 C C . GLU A 1 201 ? 41.114 -23.138 6.804 1.00 46.19 201 GLU A C 1
ATOM 1574 O O . GLU A 1 201 ? 40.476 -23.772 7.643 1.00 46.19 201 GLU A O 1
ATOM 1579 N N . ARG A 1 202 ? 40.566 -22.882 5.611 1.00 45.91 202 ARG A N 1
ATOM 1580 C CA . ARG A 1 202 ? 39.139 -23.150 5.323 1.00 45.91 202 ARG A CA 1
ATOM 1581 C C . ARG A 1 202 ? 38.852 -24.472 4.606 1.00 45.91 202 ARG A C 1
ATOM 1583 O O . ARG A 1 202 ? 37.729 -24.699 4.167 1.00 45.91 202 ARG A O 1
ATOM 1590 N N . ARG A 1 203 ? 39.831 -25.382 4.524 1.00 45.91 203 ARG A N 1
ATOM 1591 C CA . ARG A 1 203 ? 39.651 -26.752 3.988 1.00 45.91 203 ARG A CA 1
ATOM 1592 C C . ARG A 1 203 ? 39.497 -27.842 5.065 1.00 45.91 203 ARG A C 1
ATOM 1594 O O . ARG A 1 203 ? 39.327 -29.009 4.721 1.00 45.91 203 ARG A O 1
ATOM 1601 N N . GLY A 1 204 ? 39.509 -27.491 6.356 1.00 47.12 204 GLY A N 1
ATOM 1602 C CA . GLY A 1 204 ? 39.547 -28.466 7.460 1.00 47.12 204 GLY A CA 1
ATOM 1603 C C . GLY A 1 204 ? 38.225 -28.793 8.168 1.00 47.12 204 GLY A C 1
ATOM 1604 O O . GLY A 1 204 ? 38.153 -29.815 8.844 1.00 47.12 204 GLY A O 1
ATOM 1605 N N . VAL A 1 205 ? 37.172 -27.981 8.027 1.00 58.94 205 VAL A N 1
ATOM 1606 C CA . VAL A 1 205 ? 36.017 -28.056 8.955 1.00 58.94 205 VAL A CA 1
ATOM 1607 C C . VAL A 1 205 ? 34.876 -28.948 8.447 1.00 58.94 205 VAL A C 1
ATOM 1609 O O . VAL A 1 205 ? 34.157 -29.549 9.236 1.00 58.94 205 VAL A O 1
ATOM 1612 N N . ILE A 1 206 ? 34.750 -29.149 7.133 1.00 57.56 206 ILE A N 1
ATOM 1613 C CA . ILE A 1 206 ? 33.719 -30.047 6.580 1.00 57.56 206 ILE A CA 1
ATOM 1614 C C . ILE A 1 206 ? 34.171 -31.520 6.663 1.00 57.56 206 ILE A C 1
ATOM 1616 O O . ILE A 1 206 ? 33.345 -32.421 6.721 1.00 57.56 206 ILE A O 1
ATOM 1620 N N . ARG A 1 207 ? 35.475 -31.809 6.793 1.00 50.56 207 ARG A N 1
ATOM 1621 C CA . ARG A 1 207 ? 35.995 -33.191 6.890 1.00 50.56 207 ARG A CA 1
ATOM 1622 C C . ARG A 1 207 ? 35.866 -33.808 8.293 1.00 50.56 207 ARG A C 1
ATOM 1624 O O . ARG A 1 207 ? 35.987 -35.025 8.424 1.00 50.56 207 ARG A O 1
ATOM 1631 N N . SER A 1 208 ? 35.635 -33.003 9.333 1.00 52.03 208 SER A N 1
ATOM 1632 C CA . SER A 1 208 ? 35.522 -33.476 10.722 1.00 52.03 208 SER A CA 1
ATOM 1633 C C . SER A 1 208 ? 34.107 -33.931 11.093 1.00 52.03 208 SER A C 1
ATOM 1635 O O . SER A 1 208 ? 33.965 -34.834 11.916 1.00 52.03 208 SER A O 1
ATOM 1637 N N . LEU A 1 209 ? 33.072 -33.397 10.435 1.00 57.66 209 LEU A N 1
ATOM 1638 C CA . LEU A 1 209 ? 31.683 -33.825 10.648 1.00 57.66 209 LEU A CA 1
ATOM 1639 C C . LEU A 1 209 ? 31.365 -35.154 9.945 1.00 57.66 209 LEU A C 1
ATOM 1641 O O . LEU A 1 209 ? 30.687 -36.001 10.519 1.00 57.66 209 LEU A O 1
ATOM 1645 N N . TRP A 1 210 ? 31.963 -35.418 8.780 1.00 54.44 210 TRP A N 1
ATOM 1646 C CA . TRP A 1 210 ? 31.776 -36.686 8.058 1.00 54.44 210 TRP A CA 1
ATOM 1647 C C . TRP A 1 210 ? 32.447 -37.904 8.722 1.00 54.44 210 TRP A C 1
ATO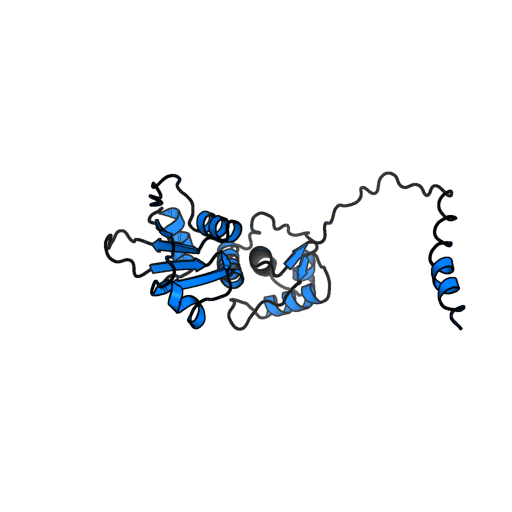M 1649 O O . TRP A 1 210 ? 32.048 -39.034 8.462 1.00 54.44 210 TRP A O 1
ATOM 1659 N N . ARG A 1 211 ? 33.423 -37.717 9.627 1.00 51.94 211 ARG A N 1
ATOM 1660 C CA . ARG A 1 211 ? 34.048 -38.840 10.364 1.00 51.94 211 ARG A CA 1
ATOM 1661 C C . ARG A 1 211 ? 33.238 -39.330 11.563 1.00 51.94 211 ARG A C 1
ATOM 1663 O O . ARG A 1 211 ? 33.512 -40.421 12.049 1.00 51.94 211 ARG A O 1
ATOM 1670 N N . ARG A 1 212 ? 32.261 -38.553 12.041 1.00 54.25 212 ARG A N 1
ATOM 1671 C CA . ARG A 1 212 ? 31.413 -38.941 13.181 1.00 54.25 212 ARG A CA 1
ATOM 1672 C C . ARG A 1 212 ? 30.162 -39.722 12.784 1.00 54.25 212 ARG A C 1
ATOM 1674 O O . ARG A 1 212 ? 29.537 -40.294 13.662 1.00 54.25 212 ARG A O 1
ATOM 1681 N N . LEU A 1 213 ? 29.844 -39.804 11.491 1.00 56.38 213 LEU A N 1
ATOM 1682 C CA . LEU A 1 213 ? 28.655 -40.510 10.998 1.00 56.38 213 LEU A CA 1
ATOM 1683 C C . LEU A 1 213 ? 28.948 -41.892 10.379 1.00 56.38 213 LEU A C 1
ATOM 1685 O O . LEU A 1 213 ? 28.029 -42.551 9.920 1.00 56.38 213 LEU A O 1
ATOM 1689 N N . ILE A 1 214 ? 30.211 -42.342 10.375 1.00 64.88 214 ILE A N 1
ATOM 1690 C CA . ILE A 1 214 ? 30.631 -43.661 9.842 1.00 64.88 214 ILE A CA 1
ATOM 1691 C C . ILE A 1 214 ? 31.149 -44.592 10.969 1.00 64.88 214 ILE A C 1
ATOM 1693 O O . ILE A 1 214 ? 31.700 -45.658 10.724 1.00 64.88 214 ILE A O 1
ATOM 1697 N N . ARG A 1 215 ? 30.963 -44.224 12.243 1.00 50.53 215 ARG A N 1
ATOM 1698 C CA . ARG A 1 215 ? 31.162 -45.125 13.397 1.00 50.53 215 ARG A CA 1
ATOM 1699 C C . ARG A 1 215 ? 30.020 -44.950 14.386 1.00 50.53 215 ARG A C 1
ATOM 1701 O O . ARG A 1 215 ? 30.172 -44.293 15.411 1.00 50.53 215 ARG A O 1
ATOM 1708 N N . ALA A 1 216 ? 28.876 -45.489 14.013 1.00 46.88 216 ALA A N 1
ATOM 1709 C CA . ALA A 1 216 ? 27.802 -45.834 14.925 1.00 46.88 216 ALA A CA 1
ATOM 1710 C C . ALA A 1 216 ? 27.204 -47.145 14.402 1.00 46.88 216 ALA A C 1
ATOM 1712 O O . ALA A 1 216 ? 26.167 -47.133 13.754 1.00 46.88 216 ALA A O 1
ATOM 1713 N N . ASP A 1 217 ? 27.971 -48.214 14.606 1.00 44.66 217 ASP A N 1
ATOM 1714 C CA . ASP A 1 217 ? 27.540 -49.604 14.779 1.00 44.66 217 ASP A CA 1
ATOM 1715 C C . ASP A 1 217 ? 28.452 -50.197 15.863 1.00 44.66 217 ASP A C 1
ATOM 1717 O O . ASP A 1 217 ? 29.682 -49.935 15.788 1.00 44.66 217 ASP A O 1
#

Solvent-accessible surface area (backbone atoms only — not comparable to full-atom values): 12783 Å² total; per-residue (Å²): 136,85,83,76,80,68,98,70,78,94,64,41,62,66,55,51,52,53,49,26,46,74,71,40,39,41,36,30,39,38,45,55,50,94,92,39,91,84,65,63,74,24,34,42,37,38,35,15,68,77,46,26,30,38,70,36,87,57,49,67,70,55,50,62,54,44,44,75,66,68,43,65,46,79,42,76,60,54,89,87,35,80,69,53,68,36,49,85,80,64,44,38,60,38,42,59,55,33,23,57,47,32,37,60,72,13,66,84,35,44,63,45,92,96,54,62,62,76,42,32,31,26,40,79,46,86,76,63,64,94,79,43,94,77,50,76,67,49,54,54,50,49,55,50,25,53,74,41,70,38,28,49,56,58,50,16,62,76,72,73,44,61,60,37,58,42,30,14,48,48,34,10,32,44,65,29,67,26,38,48,68,55,82,79,66,74,70,71,91,71,87,77,76,85,71,92,76,72,88,77,71,84,80,59,70,75,64,60,62,62,63,64,74,78,67,87,127

Mean predicted aligned error: 12.33 Å

Foldseek 3Di:
DDPPPDPDDLDQPVNVLVVCLVVQFWKKKFFDDPVDPPDTQFIWIARNVVQKIATGPDDLVNSVVSSVVSRMDMDGDDPPPPVNVCCVPGIDHNLLVLLRNLLVVLQVLDADPPDDQFFQKAFPDDDPPVRHDDDPLLVQLNVVRPVGRGRLNVSCVVSVHDSSRSSSSVRSCVRSVRMDTDDPPVPPPPDDDPPPPPPPPPPPDVVVVVVVVVPDD

Organism: NCBI:txid2997323

pLDDT: mean 79.04, std 19.71, range [28.64, 97.06]

Sequence (217 aa):
MRFSVQPQAQHSALTLVSDAIKRGVDIQILFYSDEYLCSTNRVLAIFGSSRRYIARNLSISTLLAADQQHLIKVHPITPGSSIADQLDQQARPIDEFFWLLAYRMATDGRLLPGCKSHDLVYLQRWPNFTRLPHTPAMVRLAALLAARPTPVDVAARTLGIPIAEAFRFYSAARYAGYTDTLDHTPKPLLASQPSASDANERRGVIRSLWRRLIRAD